Protein AF-A0A7X4FT74-F1 (afdb_monomer_lite)

Secondary structure (DSSP, 8-state):
-----PPPPPPP---SS-HHHHHHHHHHHHTT--S-TTSHHHHHHHHHHHHHHHHHHH-EEESHHHHHHS-HHHHHHHHHHHHHSTTEEEEEEEE-TTT--EEEEEPSEEEEE-SSSSGGG-EEEEEEEETTTEEEEEEEEGGGEEEEESSEETTEEEEE--HHHHTHHHHHHHHHHHHHHHHHHTSPPEEEEEE---TTTTS--S---HHHHHHHHHHHTSSS--EEEE-----S-S-TT-S-TTTT--EEES----HHHHHHHHHHHHHHHHHTT--GGGT-TT--HHHHHHHHHHHIIIIIHHHHHHHHHHHHHHHTS--EEE-GGGGGGGHHHHHHHHHHHHSTTT---HHHHHHHHT-

Sequence (363 aa):
MIELGLRPDPPAEHRTQGYTDAIIAGLVAVAGGDVPANDDLLAVVEGCRNRWRRALAACTVEPARARQVFTPAVRMQIVEGLLSRDGASVHKLDVDPLTGRLALLAASSWEVWGSGAHPATWRYDLSEPAPTDGTRQVWAGREQVLHVQWTSHPRYPWRSVGPWAASASTSRLAARIEQTLAREHNSPVGNVVPTPENDQATKTDDDGDPVAGGLLDALMQLRGGLAMVPTFNAGLGLGQHAAPQRDWRTTRIGPAPSKETIDLRQQVVEDLSEAAGVPAVLTRPESDGTAKREAYRVFVASSLRPLLDQIEVLASELLEVEVRISAERLAGADVASRARAYRALAGKDGNLPVDAAREIVGL

Radius of gyration: 33.7 Å; chains: 1; bounding box: 97×49×116 Å

pLDDT: mean 75.93, std 20.63, range [31.77, 97.69]

Foldseek 3Di:
DDDDDDDDDDPDDDDPDDPVVVVVVVVVVVVVDDDQLPCPLVVLLVLLLVVQLVLQLLWDKDDPLLCQAPHSVNSSQQSVCCAPPQRKWKWFWDQDPVPRHIYTFTFPDKDWDADDPDLQRIKIFTFGADDPDGTDTDIDGLLGMQMAGRAADPVRRSGHHHLCNVVVVLVVVLSVLSVVLSVQQVPFKEWEFADEPPPCPVDDPDDPPVCVVVVVVVRVPDPTDYDYDYDPPPPPDPDPDDPPPVNRDTDIDGRDDDPVSVVSNLVSSQSSCVSSLQHVLCVDPPHDLVSNLVSLVSSCPVPVVVSQVSSQVSSCSNVVHRMHIGSVSSCPSVVVVLVVQLCCCVPPNNPDPSVVSCVVSVD

Structure (mmCIF, N/CA/C/O backbone):
data_AF-A0A7X4FT74-F1
#
_entry.id   AF-A0A7X4FT74-F1
#
loop_
_atom_site.group_PDB
_atom_site.id
_atom_site.type_symbol
_atom_site.label_atom_id
_atom_site.label_alt_id
_atom_site.label_comp_id
_atom_site.label_asym_id
_atom_site.label_entity_id
_atom_site.label_seq_id
_atom_site.pdbx_PDB_ins_code
_atom_site.Cartn_x
_atom_site.Cartn_y
_atom_site.Cartn_z
_atom_site.occupancy
_atom_site.B_iso_or_equiv
_atom_site.auth_seq_id
_atom_site.auth_comp_id
_atom_site.auth_asym_id
_atom_site.auth_atom_id
_atom_site.pdbx_PDB_model_num
ATOM 1 N N . MET A 1 1 ? 34.714 27.422 -88.126 1.00 42.97 1 MET A N 1
ATOM 2 C CA . MET A 1 1 ? 33.472 26.948 -87.487 1.00 42.97 1 MET A CA 1
ATOM 3 C C . MET A 1 1 ? 33.815 25.628 -86.812 1.00 42.97 1 MET A C 1
ATOM 5 O O . MET A 1 1 ? 33.953 24.632 -87.502 1.00 42.97 1 MET A O 1
ATOM 9 N N . ILE A 1 2 ? 34.135 25.670 -85.517 1.00 41.12 2 ILE A N 1
ATOM 10 C CA . ILE A 1 2 ? 34.424 24.499 -84.675 1.00 41.12 2 ILE A CA 1
ATOM 11 C C . ILE A 1 2 ? 33.714 24.787 -83.352 1.00 41.12 2 ILE A C 1
ATOM 13 O O . ILE A 1 2 ? 34.076 25.737 -82.660 1.00 41.12 2 ILE A O 1
ATOM 17 N N . GLU A 1 3 ? 32.650 24.038 -83.074 1.00 35.53 3 GLU A N 1
ATOM 18 C CA . GLU A 1 3 ? 31.891 24.112 -81.827 1.00 35.53 3 GLU A CA 1
ATOM 19 C C . GLU A 1 3 ? 32.686 23.437 -80.702 1.00 35.53 3 GLU A C 1
ATOM 21 O O . GLU A 1 3 ? 33.029 22.257 -80.775 1.00 35.53 3 GLU A O 1
ATOM 26 N N . LEU A 1 4 ? 32.993 24.206 -79.657 1.00 39.81 4 LEU A N 1
ATOM 27 C CA . LEU A 1 4 ? 33.521 23.708 -78.390 1.00 39.81 4 LEU A CA 1
ATOM 28 C C . LEU A 1 4 ? 32.355 23.133 -77.578 1.00 39.81 4 LEU A C 1
ATOM 30 O O . LEU A 1 4 ? 31.570 23.875 -76.990 1.00 39.81 4 LEU A O 1
ATOM 34 N N . GLY A 1 5 ? 32.239 21.805 -77.567 1.00 36.28 5 GLY A N 1
ATOM 35 C CA . GLY A 1 5 ? 31.291 21.076 -76.729 1.00 36.28 5 GLY A CA 1
ATOM 36 C C . GLY A 1 5 ? 31.642 21.211 -75.246 1.00 36.28 5 GLY A C 1
ATOM 37 O O . GLY A 1 5 ? 32.619 20.630 -74.775 1.00 36.28 5 GLY A O 1
ATOM 38 N N . LEU A 1 6 ? 30.830 21.977 -74.518 1.00 42.28 6 LEU A N 1
ATOM 39 C CA . LEU A 1 6 ? 30.815 22.027 -73.057 1.00 42.28 6 LEU A CA 1
ATOM 40 C C . LEU A 1 6 ? 30.455 20.638 -72.507 1.00 42.28 6 LEU A C 1
ATOM 42 O O . LEU A 1 6 ? 29.396 20.091 -72.818 1.00 42.28 6 LEU A O 1
ATOM 46 N N . ARG A 1 7 ? 31.348 20.060 -71.694 1.00 41.97 7 ARG A N 1
ATOM 47 C CA . ARG A 1 7 ? 31.041 18.873 -70.884 1.00 41.97 7 ARG A CA 1
ATOM 48 C C . ARG A 1 7 ? 29.933 19.232 -69.880 1.00 41.97 7 ARG A C 1
ATOM 50 O O . ARG A 1 7 ? 30.036 20.291 -69.268 1.00 41.97 7 ARG A O 1
ATOM 57 N N . PRO A 1 8 ? 28.914 18.380 -69.680 1.00 45.22 8 PRO A N 1
ATOM 58 C CA . PRO A 1 8 ? 27.964 18.573 -68.594 1.00 45.22 8 PRO A CA 1
ATOM 59 C C . PRO A 1 8 ? 28.676 18.382 -67.249 1.00 45.22 8 PRO A C 1
ATOM 61 O O . PRO A 1 8 ? 29.423 17.414 -67.077 1.00 45.22 8 PRO A O 1
ATOM 64 N N . ASP A 1 9 ? 28.447 19.306 -66.316 1.00 42.25 9 ASP A N 1
ATOM 65 C CA . ASP A 1 9 ? 28.878 19.156 -64.926 1.00 42.25 9 ASP A CA 1
ATOM 66 C C . ASP A 1 9 ? 28.303 17.854 -64.336 1.00 42.25 9 ASP A C 1
ATOM 68 O O . ASP A 1 9 ? 27.162 17.485 -64.647 1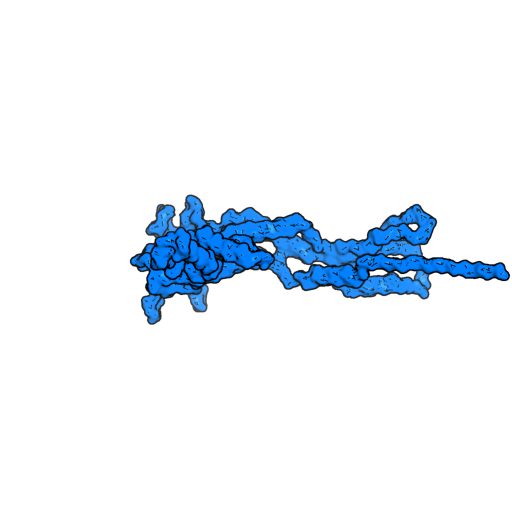.00 42.25 9 ASP A O 1
ATOM 72 N N . PRO A 1 10 ? 29.068 17.124 -63.503 1.00 39.22 10 PRO A N 1
ATOM 73 C CA . PRO A 1 10 ? 28.550 15.941 -62.833 1.00 39.22 10 PRO A CA 1
ATOM 74 C C . PRO A 1 10 ? 27.350 16.322 -61.948 1.00 39.22 10 PRO A C 1
ATOM 76 O O . PRO A 1 10 ? 27.338 17.408 -61.362 1.00 39.22 10 PRO A O 1
ATOM 79 N N . PRO A 1 11 ? 26.333 15.449 -61.830 1.00 40.16 11 PRO A N 1
ATOM 80 C CA . PRO A 1 11 ? 25.161 15.732 -61.014 1.00 40.16 11 PRO A CA 1
ATOM 81 C C . PRO A 1 11 ? 25.586 15.995 -59.567 1.00 40.16 11 PRO A C 1
ATOM 83 O O . PRO A 1 11 ? 26.332 15.210 -58.979 1.00 40.16 11 PRO A O 1
ATOM 86 N N . ALA A 1 12 ? 25.104 17.102 -59.000 1.00 43.06 12 ALA A N 1
ATOM 87 C CA . ALA A 1 12 ? 25.325 17.434 -57.601 1.00 43.06 12 ALA A CA 1
ATOM 88 C C . ALA A 1 12 ? 24.840 16.276 -56.711 1.00 43.06 12 ALA A C 1
ATOM 90 O O . ALA A 1 12 ? 23.681 15.861 -56.775 1.00 43.06 12 ALA A O 1
ATOM 91 N N . GLU A 1 13 ? 25.749 15.740 -55.899 1.00 35.59 13 GLU A N 1
ATOM 92 C CA . GLU A 1 13 ? 25.486 14.655 -54.959 1.00 35.59 13 GLU A CA 1
ATOM 93 C C . GLU A 1 13 ? 24.469 15.127 -53.901 1.00 35.59 13 GLU A C 1
ATOM 95 O O . GLU A 1 13 ? 24.795 15.879 -52.982 1.00 35.59 13 GLU A O 1
ATOM 100 N N . HIS A 1 14 ? 23.209 14.703 -54.026 1.00 36.31 14 HIS A N 1
ATOM 101 C CA . HIS A 1 14 ? 22.191 14.947 -53.006 1.00 36.31 14 HIS A CA 1
ATOM 102 C C . HIS A 1 14 ? 22.330 13.933 -51.867 1.00 36.31 14 HIS A C 1
ATOM 104 O O . HIS A 1 14 ? 21.876 12.793 -51.950 1.00 36.31 14 HIS A O 1
ATOM 110 N N . ARG A 1 15 ? 22.963 14.377 -50.779 1.00 37.38 15 ARG A N 1
ATOM 111 C CA . ARG A 1 15 ? 23.056 13.651 -49.507 1.00 37.38 15 ARG A CA 1
ATOM 112 C C . ARG A 1 15 ? 21.701 13.708 -48.802 1.00 37.38 15 ARG A C 1
ATOM 114 O O . ARG A 1 15 ? 21.221 14.788 -48.477 1.00 37.38 15 ARG A O 1
ATOM 121 N N . THR A 1 16 ? 21.080 12.557 -48.565 1.00 46.97 16 THR A N 1
ATOM 122 C CA . THR A 1 16 ? 19.730 12.454 -47.981 1.00 46.97 16 THR A CA 1
ATOM 123 C C . THR A 1 16 ? 19.664 12.792 -46.489 1.00 46.97 16 THR A C 1
ATOM 125 O O . THR A 1 16 ? 18.572 13.012 -45.980 1.00 46.97 16 THR A O 1
ATOM 128 N N . GLN A 1 17 ? 20.804 12.886 -45.800 1.00 42.84 17 GLN A N 1
ATOM 129 C CA . GLN A 1 17 ? 20.946 13.441 -44.451 1.00 42.84 17 GLN A CA 1
ATOM 130 C C . GLN A 1 17 ? 22.333 14.081 -44.327 1.00 42.84 17 GLN A C 1
ATOM 132 O O . GLN A 1 17 ? 23.326 13.510 -44.789 1.00 42.84 17 GLN A O 1
ATOM 137 N N . GLY A 1 18 ? 22.411 15.272 -43.730 1.00 44.72 18 GLY A N 1
ATOM 138 C CA . GLY A 1 18 ? 23.689 15.909 -43.441 1.00 44.72 18 GLY A CA 1
ATOM 139 C C . GLY A 1 18 ? 24.469 15.079 -42.423 1.00 44.72 18 GLY A C 1
ATOM 140 O O . GLY A 1 18 ? 23.903 14.596 -41.447 1.00 44.72 18 GLY A O 1
ATOM 141 N N . TYR A 1 19 ? 25.778 14.930 -42.623 1.00 43.03 19 TYR A N 1
ATOM 142 C CA . TYR A 1 19 ? 26.687 14.270 -41.673 1.00 43.03 19 TYR A CA 1
ATOM 143 C C . TYR A 1 19 ? 26.523 14.825 -40.242 1.00 43.03 19 TYR A C 1
ATOM 145 O O . TYR A 1 19 ? 26.538 14.086 -39.261 1.00 43.03 19 TYR A O 1
ATOM 153 N N . THR A 1 20 ? 26.248 16.127 -40.144 1.00 43.53 20 THR A N 1
ATOM 154 C CA . THR A 1 20 ? 25.934 16.847 -38.909 1.00 43.53 20 THR A CA 1
ATOM 155 C C . THR A 1 20 ? 24.647 16.362 -38.233 1.00 43.53 20 THR A C 1
ATOM 157 O O . THR A 1 20 ? 24.632 16.230 -37.015 1.00 43.53 20 THR A O 1
ATOM 160 N N . ASP A 1 21 ? 23.594 16.023 -38.982 1.00 44.25 21 ASP A N 1
ATOM 161 C CA . ASP A 1 21 ? 22.310 15.569 -38.421 1.00 44.25 21 ASP A CA 1
ATOM 162 C C . ASP A 1 21 ? 22.416 14.159 -37.827 1.00 44.25 21 ASP A C 1
ATOM 164 O O . ASP A 1 21 ? 21.847 13.879 -36.772 1.00 44.25 21 ASP A O 1
ATOM 168 N N . ALA A 1 22 ? 23.203 13.282 -38.458 1.00 45.41 22 ALA A N 1
ATOM 169 C CA . ALA A 1 22 ? 23.497 11.949 -37.933 1.00 45.41 22 ALA A CA 1
ATOM 170 C C . ALA A 1 22 ? 24.334 12.014 -36.640 1.00 45.41 22 ALA A C 1
ATOM 172 O O . ALA A 1 22 ? 24.107 11.243 -35.706 1.00 45.41 22 ALA A O 1
ATOM 173 N N . ILE A 1 23 ? 25.263 12.973 -36.558 1.00 44.50 23 ILE A N 1
ATOM 174 C CA . ILE A 1 23 ? 26.069 13.230 -35.358 1.00 44.50 23 ILE A CA 1
ATOM 175 C C . ILE A 1 23 ? 25.222 13.851 -34.243 1.00 44.50 23 ILE A C 1
ATOM 177 O O . ILE A 1 23 ? 25.337 13.429 -33.094 1.00 44.50 23 ILE A O 1
ATOM 181 N N . ILE A 1 24 ? 24.334 14.799 -34.561 1.00 48.94 24 ILE A N 1
ATOM 182 C CA . ILE A 1 24 ? 23.409 15.403 -33.590 1.00 48.94 24 ILE A CA 1
ATOM 183 C C . ILE A 1 24 ? 22.444 14.346 -33.040 1.00 48.94 24 ILE A C 1
ATOM 185 O O . ILE A 1 24 ? 22.258 14.276 -31.828 1.00 48.94 24 ILE A O 1
ATOM 189 N N . ALA A 1 25 ? 21.893 13.469 -33.885 1.00 46.09 25 ALA A N 1
ATOM 190 C CA . ALA A 1 25 ? 21.056 12.356 -33.432 1.00 46.09 25 ALA A CA 1
ATOM 191 C C . ALA A 1 25 ? 21.823 11.393 -32.502 1.00 46.09 25 ALA A C 1
ATOM 193 O O . ALA A 1 25 ? 21.284 10.955 -31.484 1.00 46.09 25 ALA A O 1
ATOM 194 N N . GLY A 1 26 ? 23.099 11.119 -32.802 1.00 39.59 26 GLY A N 1
ATOM 195 C CA . GLY A 1 26 ? 23.987 10.338 -31.936 1.00 39.59 26 GLY A CA 1
ATOM 196 C C . GLY A 1 26 ? 24.296 11.025 -30.599 1.00 39.59 26 GLY A C 1
ATOM 197 O O . GLY A 1 26 ? 24.275 10.372 -29.559 1.00 39.59 26 GLY A O 1
ATOM 198 N N . LEU A 1 27 ? 24.517 12.342 -30.600 1.00 42.19 27 LEU A N 1
ATOM 199 C CA . LEU A 1 27 ? 24.757 13.142 -29.393 1.00 42.19 27 LEU A CA 1
ATOM 200 C C . LEU A 1 27 ? 23.512 13.241 -28.501 1.00 42.19 27 LEU A C 1
ATOM 202 O O . LEU A 1 27 ? 23.634 13.128 -27.285 1.00 42.19 27 LEU A O 1
ATOM 206 N N . VAL A 1 28 ? 22.316 13.388 -29.081 1.00 48.12 28 VAL A N 1
ATOM 207 C CA . VAL A 1 28 ? 21.040 13.396 -28.340 1.00 48.12 28 VAL A CA 1
ATOM 208 C C . VAL A 1 28 ? 20.763 12.032 -27.696 1.00 48.12 28 VAL A C 1
ATOM 210 O O . VAL A 1 28 ? 20.284 11.982 -26.566 1.00 48.12 28 VAL A O 1
ATOM 213 N N . ALA A 1 29 ? 21.129 10.930 -28.359 1.00 44.72 29 ALA A N 1
ATOM 214 C CA . ALA A 1 29 ? 21.028 9.585 -27.790 1.00 44.72 29 ALA A CA 1
ATOM 215 C C . ALA A 1 29 ? 22.010 9.341 -26.624 1.00 44.72 29 ALA A C 1
ATOM 217 O O . ALA A 1 29 ? 21.723 8.536 -25.742 1.00 44.72 29 ALA A O 1
ATOM 218 N N . VAL A 1 30 ? 23.152 10.039 -26.603 1.00 44.16 30 VAL A N 1
ATOM 219 C CA . VAL A 1 30 ? 24.171 9.949 -25.539 1.00 44.16 30 VAL A CA 1
ATOM 220 C C . VAL A 1 30 ? 23.861 10.888 -24.365 1.00 44.16 30 VAL A C 1
ATOM 222 O O . VAL A 1 30 ? 24.095 10.526 -23.217 1.00 44.16 30 VAL A O 1
ATOM 225 N N . ALA A 1 31 ? 23.287 12.066 -24.619 1.00 43.66 31 ALA A N 1
ATOM 226 C CA . ALA A 1 31 ? 22.999 13.076 -23.595 1.00 43.66 31 ALA A CA 1
ATOM 227 C C . ALA A 1 31 ? 21.827 12.724 -22.650 1.00 43.66 31 ALA A C 1
ATOM 229 O O . ALA A 1 31 ? 21.602 13.432 -21.672 1.00 43.66 31 ALA A O 1
ATOM 230 N N . GLY A 1 32 ? 21.079 11.650 -22.924 1.00 40.53 32 GLY A N 1
ATOM 231 C CA . GLY A 1 32 ? 19.963 11.186 -22.088 1.00 40.53 32 GLY A CA 1
ATOM 232 C C . GLY A 1 32 ? 20.347 10.260 -20.927 1.00 40.53 32 GLY A C 1
ATOM 233 O O . GLY A 1 32 ? 19.460 9.829 -20.195 1.00 40.53 32 GLY A O 1
ATOM 234 N N . GLY A 1 33 ? 21.627 9.913 -20.769 1.00 39.31 33 GLY A N 1
ATOM 235 C CA . GLY A 1 33 ? 22.076 8.890 -19.824 1.00 39.31 33 GLY A CA 1
ATOM 236 C C . GLY A 1 33 ? 22.980 9.443 -18.733 1.00 39.31 33 GLY A C 1
ATOM 237 O O . GLY A 1 33 ? 24.193 9.399 -18.882 1.00 39.31 33 GLY A O 1
ATOM 238 N N . ASP A 1 34 ? 22.387 9.932 -17.646 1.00 34.25 34 ASP A N 1
ATOM 239 C CA . ASP A 1 34 ? 23.082 10.070 -16.362 1.00 34.25 34 ASP A CA 1
ATOM 240 C C . ASP A 1 34 ? 22.063 9.914 -15.221 1.00 34.25 34 ASP A C 1
ATOM 242 O O . ASP A 1 34 ? 21.654 10.859 -14.547 1.00 34.25 34 ASP A O 1
ATOM 246 N N . VAL A 1 35 ? 21.574 8.683 -15.056 1.00 34.56 35 VAL A N 1
ATOM 247 C CA . VAL A 1 35 ? 20.912 8.235 -13.827 1.00 34.56 35 VAL A CA 1
ATOM 248 C C . VAL A 1 35 ? 21.513 6.869 -13.489 1.00 34.56 35 VAL A C 1
ATOM 250 O O . VAL A 1 35 ? 21.451 5.965 -14.324 1.00 34.56 35 VAL A O 1
ATOM 253 N N . PRO A 1 36 ? 22.148 6.692 -12.319 1.00 32.12 36 PRO A N 1
ATOM 254 C CA . PRO A 1 36 ? 22.764 5.423 -11.954 1.00 32.12 36 PRO A CA 1
ATOM 255 C C . PRO A 1 36 ? 21.720 4.294 -11.929 1.00 32.12 36 PRO A C 1
ATOM 257 O O . PRO A 1 36 ? 20.766 4.308 -11.156 1.00 32.12 36 PRO A O 1
ATOM 260 N N . ALA A 1 37 ? 21.940 3.287 -12.776 1.00 35.38 37 ALA A N 1
ATOM 261 C CA . ALA A 1 37 ? 21.042 2.166 -13.064 1.00 35.38 37 ALA A CA 1
ATOM 262 C C . ALA A 1 37 ? 20.963 1.090 -11.953 1.00 35.38 37 ALA A C 1
ATOM 264 O O . ALA A 1 37 ? 20.934 -0.108 -12.224 1.00 35.38 37 ALA A O 1
ATOM 265 N N . ASN A 1 38 ? 20.929 1.508 -10.685 1.00 36.16 38 ASN A N 1
ATOM 266 C CA . ASN A 1 38 ? 20.521 0.652 -9.562 1.00 36.16 38 ASN A CA 1
ATOM 267 C C . ASN A 1 38 ? 19.120 1.017 -9.027 1.00 36.16 38 ASN A C 1
ATOM 269 O O . ASN A 1 38 ? 18.574 0.274 -8.212 1.00 36.16 38 ASN A O 1
ATOM 273 N N . ASP A 1 39 ? 18.523 2.111 -9.522 1.00 42.88 39 ASP A N 1
ATOM 274 C CA . ASP A 1 39 ? 17.293 2.707 -8.983 1.00 42.88 39 ASP A CA 1
ATOM 275 C C . ASP A 1 39 ? 16.026 2.447 -9.821 1.00 42.88 39 ASP A C 1
ATOM 277 O O . ASP A 1 39 ? 14.935 2.854 -9.431 1.00 42.88 39 ASP A O 1
ATOM 281 N N . ASP A 1 40 ? 16.092 1.731 -10.942 1.00 43.69 40 ASP A N 1
ATOM 282 C CA . ASP A 1 40 ? 14.917 1.589 -11.823 1.00 43.69 40 ASP A CA 1
ATOM 283 C C . ASP A 1 40 ? 13.865 0.600 -11.290 1.00 43.69 40 ASP A C 1
ATOM 285 O O . ASP A 1 40 ? 12.659 0.789 -11.481 1.00 43.69 40 ASP A O 1
ATOM 289 N N . LEU A 1 41 ? 14.289 -0.371 -10.475 1.00 53.50 41 LEU A N 1
ATOM 290 C CA . LEU A 1 41 ? 13.379 -1.118 -9.604 1.00 53.50 41 LEU A CA 1
ATOM 291 C C . LEU A 1 41 ? 12.823 -0.241 -8.471 1.00 53.50 41 LEU A C 1
ATOM 293 O O . LEU A 1 41 ? 11.677 -0.433 -8.074 1.00 53.50 41 LEU A O 1
ATOM 297 N N . LEU A 1 42 ? 13.590 0.742 -7.981 1.00 63.22 42 LEU A N 1
ATOM 298 C CA . LEU A 1 42 ? 13.139 1.699 -6.967 1.00 63.22 42 LEU A CA 1
ATOM 299 C C . LEU A 1 42 ? 12.117 2.682 -7.537 1.00 63.22 42 LEU A C 1
ATOM 301 O O . LEU A 1 42 ? 11.149 2.960 -6.850 1.00 63.22 42 LEU A O 1
ATOM 305 N N . ALA A 1 43 ? 12.241 3.171 -8.770 1.00 76.56 43 ALA A N 1
ATOM 306 C CA . ALA A 1 43 ? 11.328 4.189 -9.295 1.00 76.56 43 ALA A CA 1
ATOM 307 C C . ALA A 1 43 ? 9.887 3.671 -9.433 1.00 76.56 43 ALA A C 1
ATOM 309 O O . ALA A 1 43 ? 8.939 4.341 -9.015 1.00 76.56 43 ALA A O 1
ATOM 310 N N . VAL A 1 44 ? 9.709 2.457 -9.966 1.00 83.50 44 VAL A N 1
ATOM 311 C CA . VAL A 1 44 ? 8.385 1.822 -10.098 1.00 83.50 44 VAL A CA 1
ATOM 312 C C . VAL A 1 44 ? 7.836 1.431 -8.730 1.00 83.50 44 VAL A C 1
ATOM 314 O O . VAL A 1 44 ? 6.673 1.712 -8.429 1.00 83.50 44 VAL A O 1
ATOM 317 N N . VAL A 1 45 ? 8.676 0.840 -7.875 1.00 84.31 45 VAL A N 1
ATOM 318 C CA . VAL A 1 45 ? 8.311 0.467 -6.502 1.00 84.31 45 VAL A CA 1
ATOM 319 C C . VAL A 1 45 ? 7.913 1.695 -5.681 1.00 84.31 45 VAL A C 1
ATOM 321 O O . VAL A 1 45 ? 6.845 1.702 -5.073 1.00 84.31 45 VAL A O 1
ATOM 324 N N . GLU A 1 46 ? 8.708 2.762 -5.705 1.00 86.38 46 GLU A N 1
ATOM 325 C CA . GLU A 1 46 ? 8.416 4.040 -5.054 1.00 86.38 46 GLU A CA 1
ATOM 326 C C . GLU A 1 46 ? 7.200 4.720 -5.675 1.00 86.38 46 GLU A C 1
ATOM 328 O O . GLU A 1 46 ? 6.383 5.293 -4.957 1.00 86.38 46 GLU A O 1
ATOM 333 N N . GLY A 1 47 ? 7.015 4.629 -6.993 1.00 89.31 47 GLY A N 1
ATOM 334 C CA . GLY A 1 47 ? 5.808 5.092 -7.674 1.00 89.31 47 GLY A CA 1
ATOM 335 C C . GLY A 1 47 ? 4.553 4.405 -7.131 1.00 89.31 47 GLY A C 1
ATOM 336 O O . GLY A 1 47 ? 3.578 5.078 -6.778 1.00 89.31 47 GLY A O 1
ATOM 337 N N . CYS A 1 48 ? 4.603 3.080 -6.974 1.00 91.75 48 CYS A N 1
ATOM 338 C CA . CYS A 1 48 ? 3.531 2.286 -6.380 1.00 91.75 48 CYS A CA 1
ATOM 339 C C . CYS A 1 48 ? 3.320 2.637 -4.900 1.00 91.75 48 CYS A C 1
ATOM 341 O O . CYS A 1 48 ? 2.191 2.933 -4.501 1.00 91.75 48 CYS A O 1
ATOM 343 N N . ARG A 1 49 ? 4.394 2.700 -4.098 1.00 91.44 49 ARG A N 1
ATOM 344 C CA . ARG A 1 49 ? 4.348 3.120 -2.685 1.00 91.44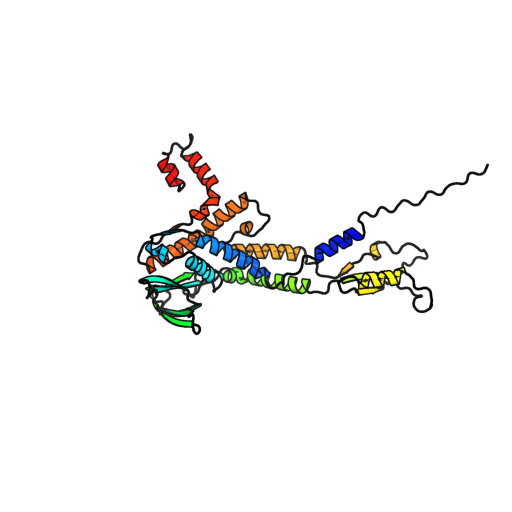 49 ARG A CA 1
ATOM 345 C C . ARG A 1 49 ? 3.704 4.488 -2.539 1.00 91.44 49 ARG A C 1
ATOM 347 O O . ARG A 1 49 ? 2.781 4.660 -1.750 1.00 91.44 49 ARG A O 1
ATOM 354 N N . ASN A 1 50 ? 4.126 5.460 -3.338 1.00 91.81 50 ASN A N 1
ATOM 355 C CA . ASN A 1 50 ? 3.593 6.815 -3.301 1.00 91.81 50 ASN A CA 1
ATOM 356 C C . ASN A 1 50 ? 2.123 6.874 -3.724 1.00 91.81 50 ASN A C 1
ATOM 358 O O . ASN A 1 50 ? 1.354 7.627 -3.120 1.00 91.81 50 ASN A O 1
ATOM 362 N N . ARG A 1 51 ? 1.701 6.075 -4.713 1.00 93.69 51 ARG A N 1
ATOM 363 C CA . ARG A 1 51 ? 0.286 5.963 -5.099 1.00 93.69 51 ARG A CA 1
ATOM 364 C C . ARG A 1 51 ? -0.554 5.450 -3.927 1.00 93.69 51 ARG A C 1
ATOM 366 O O . ARG A 1 51 ? -1.556 6.083 -3.594 1.00 93.69 51 ARG A O 1
ATOM 373 N N . TRP A 1 52 ? -0.115 4.378 -3.272 1.00 95.75 52 TRP A N 1
ATOM 374 C CA . TRP A 1 52 ? -0.785 3.816 -2.101 1.00 95.75 52 TRP A CA 1
ATOM 375 C C . TRP A 1 52 ? -0.794 4.767 -0.899 1.00 95.75 52 TRP A C 1
ATOM 377 O O . TRP A 1 52 ? -1.857 5.018 -0.332 1.00 95.75 52 TRP A O 1
ATOM 387 N N . ARG A 1 53 ? 0.355 5.361 -0.543 1.00 94.88 53 ARG A N 1
ATOM 388 C CA . ARG A 1 53 ? 0.479 6.330 0.562 1.00 94.88 53 ARG A CA 1
ATOM 389 C C . ARG A 1 53 ? -0.496 7.493 0.369 1.00 94.88 53 ARG A C 1
ATOM 391 O O . ARG A 1 53 ? -1.240 7.828 1.286 1.00 94.88 53 ARG A O 1
ATOM 398 N N . ARG A 1 54 ? -0.552 8.075 -0.836 1.00 93.12 54 ARG A N 1
ATOM 399 C CA . ARG A 1 54 ? -1.480 9.176 -1.155 1.00 93.12 54 ARG A CA 1
ATOM 400 C C . ARG A 1 54 ? -2.941 8.737 -1.098 1.00 93.12 54 ARG A C 1
ATOM 402 O O . ARG A 1 54 ? -3.762 9.481 -0.567 1.00 93.12 54 ARG A O 1
ATOM 409 N N . ALA A 1 55 ? -3.261 7.549 -1.612 1.00 94.75 55 ALA A N 1
ATOM 410 C CA . ALA A 1 55 ? -4.617 7.013 -1.565 1.00 94.75 55 ALA A CA 1
ATOM 411 C C . ALA A 1 55 ? -5.094 6.838 -0.114 1.00 94.75 55 ALA A C 1
ATOM 413 O O . ALA A 1 55 ? -6.109 7.412 0.280 1.00 94.75 55 ALA A O 1
ATOM 414 N N . LEU A 1 56 ? -4.320 6.146 0.724 1.00 94.94 56 LEU A N 1
ATOM 415 C CA . LEU A 1 56 ? -4.687 5.947 2.125 1.00 94.94 56 LEU A CA 1
ATOM 416 C C . LEU A 1 56 ? -4.685 7.250 2.927 1.00 94.94 56 LEU A C 1
ATOM 418 O O . LEU A 1 56 ? -5.569 7.453 3.759 1.00 94.94 56 LEU A O 1
ATOM 422 N N . ALA A 1 57 ? -3.749 8.167 2.676 1.00 94.88 57 ALA A N 1
ATOM 423 C CA . ALA A 1 57 ? -3.737 9.468 3.343 1.00 94.88 57 ALA A CA 1
ATOM 424 C C . ALA A 1 57 ? -5.034 10.256 3.100 1.00 94.88 57 ALA A C 1
ATOM 426 O O . ALA A 1 57 ? -5.538 10.897 4.024 1.00 94.88 57 ALA A O 1
ATOM 427 N N . ALA A 1 58 ? -5.601 10.166 1.895 1.00 94.00 58 ALA A N 1
ATOM 428 C CA . ALA A 1 58 ? -6.816 10.875 1.508 1.00 94.00 58 ALA A CA 1
ATOM 429 C C . ALA A 1 58 ? -8.122 10.228 2.009 1.00 94.00 58 ALA A C 1
ATOM 431 O O . ALA A 1 58 ? -9.162 10.892 1.996 1.00 94.00 58 ALA A O 1
ATOM 432 N N . CYS A 1 59 ? -8.080 8.975 2.471 1.00 95.00 59 CYS A N 1
ATOM 433 C CA . CYS A 1 59 ? -9.242 8.305 3.051 1.00 95.00 59 CYS A CA 1
ATOM 434 C C . CYS A 1 59 ? -9.706 9.003 4.340 1.00 95.00 59 CYS A C 1
ATOM 436 O O . CYS A 1 59 ? -8.902 9.527 5.122 1.00 95.00 59 CYS A O 1
ATOM 438 N N . THR A 1 60 ? -11.013 8.997 4.579 1.00 95.31 60 THR A N 1
ATOM 439 C CA . THR A 1 60 ? -11.630 9.520 5.803 1.00 95.31 60 THR A CA 1
ATOM 440 C C . THR A 1 60 ? -11.912 8.395 6.777 1.00 95.31 60 THR A C 1
ATOM 442 O O . THR A 1 60 ? -12.331 7.322 6.368 1.00 95.31 60 THR A O 1
ATOM 445 N N . VAL A 1 61 ? -11.700 8.653 8.067 1.00 97.00 61 VAL A N 1
ATOM 446 C CA . VAL A 1 61 ? -11.907 7.666 9.134 1.00 97.00 61 VAL A CA 1
ATOM 447 C C . VAL A 1 61 ? -13.003 8.148 10.073 1.00 97.00 61 VAL A C 1
ATOM 449 O O . VAL A 1 61 ? -13.031 9.327 10.460 1.00 97.00 61 VAL A O 1
ATOM 452 N N . GLU A 1 62 ? -13.874 7.224 10.449 1.00 96.19 62 GLU A N 1
ATOM 453 C CA . GLU A 1 62 ? -14.945 7.393 11.421 1.00 96.19 62 GLU A CA 1
ATOM 454 C C . GLU A 1 62 ? -14.948 6.225 12.414 1.00 96.19 62 GLU A C 1
ATOM 456 O O . GLU A 1 62 ? -14.529 5.127 12.050 1.00 96.19 62 GLU A O 1
ATOM 461 N N . PRO A 1 63 ? -15.391 6.441 13.665 1.00 95.94 63 PRO A N 1
ATOM 462 C CA . PRO A 1 63 ? -15.803 7.711 14.273 1.00 95.94 63 PRO A CA 1
ATOM 463 C C . PRO A 1 63 ? -14.608 8.597 14.676 1.00 95.94 63 PRO A C 1
ATOM 465 O O . PRO A 1 63 ? -13.444 8.273 14.437 1.00 95.94 63 PRO A O 1
ATOM 468 N N . ALA A 1 64 ? -14.878 9.746 15.309 1.00 93.56 64 ALA A N 1
ATOM 469 C CA . ALA A 1 64 ? -13.853 10.724 15.695 1.00 93.56 64 ALA A CA 1
ATOM 470 C C . ALA A 1 64 ? -12.721 10.136 16.563 1.00 93.56 64 ALA A C 1
ATOM 472 O O . ALA A 1 64 ? -11.568 10.526 16.390 1.00 93.56 64 ALA A O 1
ATOM 473 N N . ARG A 1 65 ? -13.023 9.169 17.445 1.00 91.06 65 ARG A N 1
ATOM 474 C CA . ARG A 1 65 ? -12.015 8.455 18.250 1.00 91.06 65 ARG A CA 1
ATOM 475 C C . ARG A 1 65 ? -11.024 7.696 17.363 1.00 91.06 65 ARG A C 1
ATOM 477 O O . ARG A 1 65 ? -9.821 7.864 17.520 1.00 91.06 65 ARG A O 1
ATOM 484 N N . ALA A 1 66 ? -11.515 6.939 16.381 1.00 94.62 66 ALA A N 1
ATOM 485 C CA . ALA A 1 66 ? -10.669 6.233 15.420 1.00 94.62 66 ALA A CA 1
ATOM 486 C C . ALA A 1 66 ? -9.871 7.207 14.541 1.00 94.62 66 ALA A C 1
ATOM 488 O O . ALA A 1 66 ? -8.699 6.976 14.265 1.00 94.62 66 ALA A O 1
ATOM 489 N N . ARG A 1 67 ? -10.460 8.350 14.169 1.00 94.94 67 ARG A N 1
ATOM 490 C CA . ARG A 1 67 ? -9.779 9.403 13.397 1.00 94.94 67 ARG A CA 1
ATOM 491 C C . ARG A 1 67 ? -8.564 10.002 14.113 1.00 94.94 67 ARG A C 1
ATOM 493 O O . ARG A 1 67 ? -7.614 10.396 13.443 1.00 94.94 67 ARG A O 1
ATOM 500 N N . GLN A 1 68 ? -8.596 10.095 15.444 1.00 93.25 68 GLN A N 1
ATOM 501 C CA . GLN A 1 68 ? -7.453 10.571 16.235 1.00 93.25 68 GLN A CA 1
ATOM 502 C C . GLN A 1 68 ? -6.281 9.585 16.181 1.00 93.25 68 GLN A C 1
ATOM 504 O O . GLN A 1 68 ? -5.133 10.008 16.092 1.00 93.25 68 GLN A O 1
ATOM 509 N N . VAL A 1 69 ? -6.590 8.288 16.185 1.00 94.75 69 VAL A N 1
ATOM 510 C CA . VAL A 1 69 ? -5.614 7.193 16.183 1.00 94.75 69 VAL A CA 1
ATOM 511 C C . VAL A 1 69 ? -5.045 6.963 14.780 1.00 94.75 69 VAL A C 1
ATOM 513 O O . VAL A 1 69 ? -3.835 6.990 14.560 1.00 94.75 69 VAL A O 1
ATOM 516 N N . PHE A 1 70 ? -5.927 6.798 13.797 1.00 96.00 70 PHE A N 1
ATOM 517 C CA . PHE A 1 70 ? -5.580 6.625 12.393 1.00 96.00 70 PHE A CA 1
ATOM 518 C C . PHE A 1 70 ? -5.395 7.988 11.741 1.00 96.00 70 PHE A C 1
ATOM 520 O O . PHE A 1 70 ? -6.229 8.437 10.958 1.00 96.00 70 PHE A O 1
ATOM 527 N N . THR A 1 71 ? -4.295 8.665 12.051 1.00 96.06 71 THR A N 1
ATOM 528 C CA . THR A 1 71 ? -3.909 9.890 11.340 1.00 96.06 71 THR A CA 1
ATOM 529 C C . THR A 1 71 ? -3.488 9.571 9.894 1.00 96.06 71 THR A C 1
ATOM 531 O O . THR A 1 71 ? -3.149 8.423 9.587 1.00 96.06 71 THR A O 1
ATOM 534 N N . PRO A 1 72 ? -3.461 10.558 8.974 1.00 96.31 72 PRO A N 1
ATOM 535 C CA . PRO A 1 72 ? -2.922 10.340 7.629 1.00 96.31 72 PRO A CA 1
ATOM 536 C C . PRO A 1 72 ? -1.498 9.767 7.642 1.00 96.31 72 PRO A C 1
ATOM 538 O O . PRO A 1 7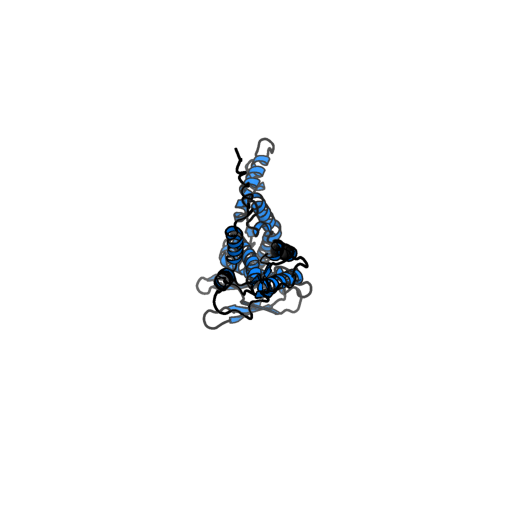2 ? -1.186 8.903 6.830 1.00 96.31 72 PRO A O 1
ATOM 541 N N . ALA A 1 73 ? -0.660 10.195 8.594 1.00 95.69 73 ALA A N 1
ATOM 542 C CA . ALA A 1 73 ? 0.701 9.689 8.760 1.00 95.69 73 ALA A CA 1
ATOM 543 C C . ALA A 1 73 ? 0.726 8.197 9.117 1.00 95.69 73 ALA A C 1
ATOM 545 O O . ALA A 1 73 ? 1.434 7.434 8.467 1.00 95.69 73 ALA A O 1
ATOM 546 N N . VAL A 1 74 ? -0.100 7.766 10.076 1.00 96.06 74 VAL A N 1
ATOM 547 C CA . VAL A 1 74 ? -0.216 6.347 10.453 1.00 96.06 74 VAL A CA 1
ATOM 548 C C . VAL A 1 74 ? -0.692 5.509 9.268 1.00 96.06 74 VAL A C 1
ATOM 550 O O . VAL A 1 74 ? -0.108 4.471 8.977 1.00 96.06 74 VAL A O 1
ATOM 553 N N . ARG A 1 75 ? -1.696 5.974 8.514 1.00 96.38 75 ARG A N 1
ATOM 554 C CA . ARG A 1 75 ? -2.174 5.247 7.325 1.00 96.38 75 ARG A CA 1
ATOM 555 C C . ARG A 1 75 ? -1.104 5.124 6.234 1.00 96.38 75 ARG A C 1
ATOM 557 O O . ARG A 1 75 ? -1.007 4.083 5.591 1.00 96.38 75 ARG A O 1
ATOM 564 N N . MET A 1 76 ? -0.272 6.151 6.045 1.00 95.69 76 MET A N 1
ATOM 565 C CA . MET A 1 76 ? 0.885 6.068 5.143 1.00 95.69 76 MET A CA 1
ATOM 566 C C . MET A 1 76 ? 1.944 5.084 5.650 1.00 95.69 76 MET A C 1
ATOM 568 O O . MET A 1 76 ? 2.519 4.356 4.846 1.00 95.69 76 MET A O 1
ATOM 572 N N . GLN A 1 77 ? 2.184 5.028 6.963 1.00 94.62 77 GLN A N 1
ATOM 573 C CA . GLN A 1 77 ? 3.103 4.058 7.563 1.00 94.62 77 GLN A CA 1
ATOM 574 C C . GLN A 1 77 ? 2.601 2.617 7.425 1.00 94.62 77 GLN A C 1
ATOM 576 O O . GLN A 1 77 ? 3.415 1.735 7.175 1.00 94.62 77 GLN A O 1
ATOM 581 N N . ILE A 1 78 ? 1.285 2.381 7.517 1.00 96.25 78 ILE A N 1
ATOM 582 C CA . ILE A 1 78 ? 0.694 1.056 7.271 1.00 96.25 78 ILE A CA 1
ATOM 583 C C . ILE A 1 78 ? 1.061 0.571 5.866 1.00 96.25 78 ILE A C 1
ATOM 585 O O . ILE A 1 78 ? 1.599 -0.521 5.717 1.00 96.25 78 ILE A O 1
ATOM 589 N N . VAL A 1 79 ? 0.835 1.398 4.839 1.00 94.44 79 VAL A N 1
ATOM 590 C CA . VAL A 1 79 ? 1.248 1.078 3.458 1.00 94.44 79 VAL A CA 1
ATOM 591 C C . VAL A 1 79 ? 2.735 0.795 3.381 1.00 94.44 79 VAL A C 1
ATOM 593 O O . VAL A 1 79 ? 3.149 -0.127 2.684 1.00 94.44 79 VAL A O 1
ATOM 596 N N . GLU A 1 80 ? 3.536 1.600 4.073 1.00 90.38 80 GLU A N 1
ATOM 597 C CA . GLU A 1 80 ? 4.977 1.443 4.039 1.00 90.38 80 GLU A CA 1
ATOM 598 C C . GLU A 1 80 ? 5.415 0.096 4.600 1.00 90.38 80 GLU A C 1
ATOM 600 O O . GLU A 1 80 ? 6.227 -0.581 3.978 1.00 90.38 80 GLU A O 1
ATOM 605 N N . GLY A 1 81 ? 4.837 -0.341 5.718 1.00 89.69 81 GLY A N 1
ATOM 606 C CA . GLY A 1 81 ? 5.069 -1.687 6.231 1.00 89.69 81 GLY A CA 1
ATOM 607 C C . GLY A 1 81 ? 4.622 -2.756 5.233 1.00 89.69 81 GLY A C 1
ATOM 608 O O . GLY A 1 81 ? 5.402 -3.634 4.874 1.00 89.69 81 GLY A O 1
ATOM 609 N N . LEU A 1 82 ? 3.402 -2.638 4.705 1.00 93.81 82 LEU A N 1
ATOM 610 C CA . LEU A 1 82 ? 2.835 -3.624 3.780 1.00 93.81 82 LEU A CA 1
ATOM 611 C C . LEU A 1 82 ? 3.647 -3.784 2.494 1.00 93.81 82 LEU A C 1
ATOM 613 O O . LEU A 1 82 ? 3.817 -4.896 2.009 1.00 93.81 82 LEU A O 1
ATOM 617 N N . LEU A 1 83 ? 4.153 -2.696 1.927 1.00 90.69 83 LEU A N 1
ATOM 618 C CA . LEU A 1 83 ? 4.930 -2.780 0.699 1.00 90.69 83 LEU A CA 1
ATOM 619 C C . LEU A 1 83 ? 6.397 -3.104 1.006 1.00 90.69 83 LEU A C 1
ATOM 621 O O . LEU A 1 83 ? 6.978 -3.926 0.315 1.00 90.69 83 LEU A O 1
ATOM 625 N N . SER A 1 84 ? 7.002 -2.544 2.055 1.00 83.31 84 SER A N 1
ATOM 626 C CA . SER A 1 84 ? 8.455 -2.631 2.279 1.00 83.31 84 SER A CA 1
ATOM 627 C C . SER A 1 84 ? 8.916 -3.745 3.225 1.00 83.31 84 SER A C 1
ATOM 629 O O . SER A 1 84 ? 10.085 -4.117 3.162 1.00 83.31 84 SER A O 1
ATOM 631 N N . ARG A 1 85 ? 8.056 -4.270 4.108 1.00 77.75 85 ARG A N 1
ATOM 632 C CA . ARG A 1 85 ? 8.435 -5.195 5.198 1.00 77.75 85 ARG A CA 1
ATOM 633 C C . ARG A 1 85 ? 7.706 -6.531 5.096 1.00 77.75 85 ARG A C 1
ATOM 635 O O . ARG A 1 85 ? 6.804 -6.825 5.877 1.00 77.75 85 ARG A O 1
ATOM 642 N N . ASP A 1 86 ? 8.077 -7.322 4.091 1.00 80.00 86 ASP A N 1
ATOM 643 C CA . ASP A 1 86 ? 7.541 -8.672 3.848 1.00 80.00 86 ASP A CA 1
ATOM 644 C C . ASP A 1 86 ? 6.008 -8.753 3.797 1.00 80.00 86 ASP A C 1
ATOM 646 O O . ASP A 1 86 ? 5.422 -9.805 4.040 1.00 80.00 86 ASP A O 1
ATOM 650 N N . GLY A 1 87 ? 5.325 -7.659 3.456 1.00 88.88 87 GLY A N 1
ATOM 651 C CA . GLY A 1 87 ? 3.871 -7.665 3.393 1.00 88.88 87 GLY A CA 1
ATOM 652 C C . GLY A 1 87 ? 3.164 -7.315 4.691 1.00 88.88 87 GLY A C 1
ATOM 653 O O . GLY A 1 87 ? 1.955 -7.505 4.731 1.00 88.88 87 GLY A O 1
ATOM 654 N N . ALA A 1 88 ? 3.825 -6.888 5.765 1.00 93.12 88 ALA A N 1
ATOM 655 C CA . ALA A 1 88 ? 3.152 -6.657 7.045 1.00 93.12 88 ALA A CA 1
ATOM 656 C C . ALA A 1 88 ? 3.481 -5.295 7.660 1.00 93.12 88 ALA A C 1
ATOM 658 O O . ALA A 1 88 ? 4.598 -4.792 7.574 1.00 93.12 88 ALA A O 1
ATOM 659 N N . SER A 1 89 ? 2.486 -4.713 8.325 1.00 95.88 89 SER A N 1
ATOM 660 C CA . SER A 1 89 ? 2.667 -3.543 9.175 1.00 95.88 89 SER A CA 1
ATOM 661 C C . SER A 1 89 ? 2.098 -3.809 10.553 1.00 95.88 89 SER A C 1
ATOM 663 O O . SER A 1 89 ? 0.935 -4.195 10.694 1.00 95.88 89 SER A O 1
ATOM 665 N N . VAL A 1 90 ? 2.922 -3.582 11.571 1.00 96.06 90 VAL A N 1
ATOM 666 C CA . VAL A 1 90 ? 2.565 -3.805 12.968 1.00 96.06 90 VAL A CA 1
ATOM 667 C C . VAL A 1 90 ? 2.647 -2.490 13.720 1.00 96.06 90 VAL A C 1
ATOM 669 O O . VAL A 1 90 ? 3.680 -1.817 13.727 1.00 96.06 90 VAL A O 1
ATOM 672 N N . HIS A 1 91 ? 1.535 -2.126 14.349 1.00 97.06 91 HIS A N 1
ATOM 673 C CA . HIS A 1 91 ? 1.420 -0.930 15.166 1.00 97.06 91 HIS A CA 1
ATOM 674 C C . HIS A 1 91 ? 0.887 -1.297 16.541 1.00 97.06 91 HIS A C 1
ATOM 676 O O . HIS A 1 91 ? -0.105 -2.013 16.656 1.00 97.06 91 HIS A O 1
ATOM 682 N N . LYS A 1 92 ? 1.518 -0.776 17.584 1.00 96.56 92 LYS A N 1
ATOM 683 C CA . LYS A 1 92 ? 1.050 -0.917 18.957 1.00 96.56 92 LYS A CA 1
ATOM 684 C C . LYS A 1 92 ? 0.131 0.246 19.308 1.00 96.56 92 LYS A C 1
ATOM 686 O O . LYS A 1 92 ? 0.458 1.399 19.024 1.00 96.56 92 LYS A O 1
ATOM 691 N N . LEU A 1 93 ? -1.001 -0.058 19.927 1.00 96.38 93 LEU A N 1
ATOM 692 C CA . LEU A 1 93 ? -1.867 0.927 20.552 1.00 96.38 93 LEU A CA 1
ATOM 693 C C . LEU A 1 93 ? -1.237 1.373 21.868 1.00 96.38 93 LEU A C 1
ATOM 695 O O . LEU A 1 93 ? -0.993 0.558 22.756 1.00 96.38 93 LEU A O 1
ATOM 699 N N . ASP A 1 94 ? -0.988 2.669 21.985 1.00 94.38 94 ASP A N 1
ATOM 700 C CA . ASP A 1 94 ? -0.440 3.274 23.191 1.00 94.38 94 ASP A CA 1
ATOM 701 C C . ASP A 1 94 ? -1.263 4.498 23.606 1.00 94.38 94 ASP A C 1
ATOM 703 O O . ASP A 1 94 ? -2.014 5.074 22.809 1.00 94.38 94 ASP A O 1
ATOM 707 N N . VAL A 1 95 ? -1.132 4.887 24.871 1.00 93.12 95 VAL A N 1
ATOM 708 C CA . VAL A 1 95 ? -1.734 6.103 25.418 1.00 93.12 95 VAL A CA 1
ATOM 709 C C . VAL A 1 95 ? -0.616 7.111 25.617 1.00 93.12 95 VAL A C 1
ATOM 711 O O . VAL A 1 95 ? 0.291 6.888 26.415 1.00 93.12 95 VAL A O 1
ATOM 714 N N . ASP A 1 96 ? -0.683 8.236 24.910 1.00 89.44 96 ASP A N 1
ATOM 715 C CA . ASP A 1 96 ? 0.258 9.332 25.113 1.00 89.44 96 ASP A CA 1
ATOM 716 C C . ASP A 1 96 ? 0.142 9.833 26.566 1.00 89.44 96 ASP A C 1
ATOM 718 O O . ASP A 1 96 ? -0.922 10.332 26.952 1.00 89.44 96 ASP A O 1
ATOM 722 N N . PRO A 1 97 ? 1.206 9.728 27.384 1.00 87.81 97 PRO A N 1
ATOM 723 C CA . PRO A 1 97 ? 1.149 10.096 28.794 1.00 87.81 97 PRO A CA 1
ATOM 724 C C . PRO A 1 97 ? 0.941 11.600 29.011 1.00 87.81 97 PRO A C 1
ATOM 726 O O . PRO A 1 97 ? 0.478 11.996 30.078 1.00 87.81 97 PRO A O 1
ATOM 729 N N . LEU A 1 98 ? 1.274 12.446 28.029 1.00 89.31 98 LEU A N 1
ATOM 730 C CA . LEU A 1 98 ? 1.141 13.899 28.139 1.00 89.31 98 LEU A CA 1
ATOM 731 C C . LEU A 1 98 ? -0.259 14.373 27.757 1.00 89.31 98 LEU A C 1
ATOM 733 O O . LEU A 1 98 ? -0.809 15.269 28.394 1.00 89.31 98 LEU A O 1
ATOM 737 N N . THR A 1 99 ? -0.831 13.797 26.699 1.00 90.25 99 THR A N 1
ATOM 738 C CA . THR A 1 99 ? -2.126 14.244 26.164 1.00 90.25 99 THR A CA 1
ATOM 739 C C . THR A 1 99 ? -3.294 13.347 26.564 1.00 90.25 99 THR A C 1
ATOM 741 O O . THR A 1 99 ? -4.447 13.733 26.368 1.00 90.25 99 THR A O 1
ATOM 744 N N . GLY A 1 100 ? -3.019 12.151 27.096 1.00 90.25 100 GLY A N 1
ATOM 745 C CA . GLY A 1 100 ? -4.013 11.113 27.372 1.00 90.25 100 GLY A CA 1
ATOM 746 C C . GLY A 1 100 ? -4.684 10.558 26.112 1.00 90.25 100 GLY A C 1
ATOM 747 O O . GLY A 1 100 ? -5.707 9.881 26.207 1.00 90.25 100 GLY A O 1
ATOM 748 N N . ARG A 1 101 ? -4.168 10.881 24.919 1.00 92.12 101 ARG A N 1
ATOM 749 C CA . ARG A 1 101 ? -4.758 10.471 23.641 1.00 92.12 101 ARG A CA 1
ATOM 750 C C . ARG A 1 101 ? -4.212 9.124 23.205 1.00 92.12 101 ARG A C 1
ATOM 752 O O . ARG A 1 101 ? -3.050 8.805 23.426 1.00 92.12 101 ARG A O 1
ATOM 759 N N . LEU A 1 102 ? -5.060 8.360 22.528 1.00 93.88 102 LEU A N 1
ATOM 760 C CA . LEU A 1 102 ? -4.652 7.115 21.893 1.00 93.88 102 LEU A CA 1
ATOM 761 C C . LEU A 1 102 ? -3.791 7.408 20.663 1.00 93.88 102 LEU A C 1
ATOM 763 O O . LEU A 1 102 ? -4.147 8.253 19.838 1.00 93.88 102 LEU A O 1
ATOM 767 N N . ALA A 1 103 ? -2.695 6.672 20.527 1.00 94.31 103 ALA A N 1
ATOM 768 C CA . ALA A 1 103 ? -1.796 6.728 19.387 1.00 94.31 103 ALA A CA 1
ATOM 769 C C . ALA A 1 103 ? -1.451 5.313 18.911 1.00 94.31 103 ALA A C 1
ATOM 771 O O . ALA A 1 103 ? -1.423 4.366 19.693 1.00 94.31 103 ALA A O 1
ATOM 772 N N . LEU A 1 104 ? -1.177 5.179 17.613 1.00 95.44 104 LEU A N 1
ATOM 773 C CA . LEU A 1 104 ? -0.583 3.971 17.047 1.00 95.44 104 LEU A CA 1
ATOM 774 C C . LEU A 1 104 ? 0.902 4.214 16.811 1.00 95.44 104 LEU A C 1
ATOM 776 O O . LEU A 1 104 ? 1.277 5.046 15.983 1.00 95.44 104 LEU A O 1
ATOM 780 N N . LEU A 1 105 ? 1.737 3.466 17.521 1.00 94.56 105 LEU A N 1
ATOM 781 C CA . LEU A 1 105 ? 3.184 3.496 17.374 1.00 94.56 105 LEU A CA 1
ATOM 782 C C . LEU A 1 105 ? 3.607 2.384 16.418 1.00 94.56 105 LEU A C 1
ATOM 784 O O . LEU A 1 105 ? 3.319 1.212 16.654 1.00 94.56 105 LEU A O 1
ATOM 788 N N . ALA A 1 106 ? 4.264 2.742 15.318 1.00 93.88 106 ALA A N 1
ATOM 789 C CA . ALA A 1 106 ? 4.780 1.759 14.372 1.00 93.88 106 ALA A CA 1
ATOM 790 C C . ALA A 1 106 ? 5.962 0.995 14.988 1.00 93.88 106 ALA A C 1
ATOM 792 O O . ALA A 1 106 ? 6.953 1.603 15.399 1.00 93.88 106 ALA A O 1
ATOM 793 N N . ALA A 1 107 ? 5.884 -0.334 15.003 1.00 93.00 107 ALA A N 1
ATOM 794 C CA . ALA A 1 107 ? 7.023 -1.171 15.359 1.00 93.00 107 ALA A CA 1
ATOM 795 C C . ALA A 1 107 ? 8.051 -1.147 14.217 1.00 93.00 107 ALA A C 1
ATOM 797 O O . ALA A 1 107 ? 7.690 -1.128 13.042 1.00 93.00 107 ALA A O 1
ATOM 798 N N . SER A 1 108 ? 9.343 -1.135 14.535 1.00 88.81 108 SER A N 1
ATOM 799 C CA . SER A 1 108 ? 10.445 -1.212 13.562 1.00 88.81 108 SER A CA 1
ATOM 800 C C . SER A 1 108 ? 10.735 -2.652 13.122 1.00 88.81 108 SER A C 1
ATOM 802 O O . SER A 1 108 ? 10.987 -2.889 11.943 1.00 88.81 108 SER A O 1
ATOM 804 N N . SER A 1 109 ? 10.601 -3.604 14.043 1.00 89.69 109 SER A N 1
ATOM 805 C CA . SER A 1 109 ? 10.572 -5.049 13.808 1.00 89.69 109 SER A CA 1
ATOM 806 C C . SER A 1 109 ? 9.668 -5.709 14.849 1.00 89.69 109 SER A C 1
ATOM 808 O O . SER A 1 109 ? 9.315 -5.081 15.853 1.00 89.69 109 SER A O 1
ATOM 810 N N . TRP A 1 110 ? 9.258 -6.949 14.597 1.00 93.38 110 TRP A N 1
ATOM 811 C CA . TRP A 1 110 ? 8.433 -7.713 15.522 1.00 93.38 110 TRP A CA 1
ATOM 812 C C . TRP A 1 110 ? 8.674 -9.211 15.374 1.00 93.38 110 TRP A C 1
ATOM 814 O O . TRP A 1 110 ? 8.923 -9.709 14.274 1.00 93.38 110 TRP A O 1
ATOM 824 N N . GLU A 1 111 ? 8.512 -9.933 16.474 1.00 93.31 111 GLU A N 1
ATOM 825 C CA . GLU A 1 111 ? 8.374 -11.383 16.483 1.00 93.31 111 GLU A CA 1
ATOM 826 C C . GLU A 1 111 ? 7.027 -11.776 17.080 1.00 93.31 111 GLU A C 1
ATOM 828 O O . GLU A 1 111 ? 6.505 -11.119 17.980 1.00 93.31 111 GLU A O 1
ATOM 833 N N . VAL A 1 112 ? 6.446 -12.855 16.553 1.00 93.44 112 VAL A N 1
ATOM 834 C CA . VAL A 1 112 ? 5.152 -13.366 17.009 1.00 93.44 112 VAL A CA 1
ATOM 835 C C . VAL A 1 112 ? 5.361 -14.705 17.696 1.00 93.44 112 VAL A C 1
ATOM 837 O O . VAL A 1 112 ? 5.865 -15.654 17.097 1.00 93.44 112 VAL A O 1
ATOM 840 N N . TRP A 1 113 ? 4.924 -14.769 18.945 1.00 92.88 113 TRP A N 1
ATOM 841 C CA . TRP A 1 113 ? 4.949 -15.939 19.809 1.00 92.88 113 TRP A CA 1
ATOM 842 C C . TRP A 1 113 ? 3.520 -16.413 20.060 1.00 92.88 113 TRP A C 1
ATOM 844 O O . TRP A 1 113 ? 2.600 -15.605 20.129 1.00 92.88 113 TRP A O 1
ATOM 854 N N . GLY A 1 114 ? 3.296 -17.712 20.227 1.00 87.38 114 GLY A N 1
ATOM 855 C CA . GLY A 1 114 ? 1.959 -18.228 20.520 1.00 87.38 114 GLY A CA 1
ATOM 856 C C . GLY A 1 114 ? 1.897 -19.747 20.482 1.00 87.38 114 GLY A C 1
ATOM 857 O O . GLY A 1 114 ? 2.762 -20.401 19.904 1.00 87.38 114 GLY A O 1
ATOM 858 N N . SER A 1 115 ? 0.867 -20.313 21.109 1.00 80.56 115 SER A N 1
ATOM 859 C CA . SER A 1 115 ? 0.650 -21.764 21.165 1.00 80.56 115 SER A CA 1
ATOM 860 C C . SER A 1 115 ? -0.114 -22.320 19.957 1.00 80.56 115 SER A C 1
ATOM 862 O O . SER A 1 115 ? -0.256 -23.537 19.845 1.00 80.56 115 SER A O 1
ATOM 864 N N . GLY A 1 116 ? -0.602 -21.470 19.043 1.00 84.69 116 GLY A N 1
ATOM 865 C CA . GLY A 1 116 ? -1.395 -21.919 17.902 1.00 84.69 116 GLY A CA 1
ATOM 866 C C . GLY A 1 116 ? -1.503 -20.931 16.740 1.00 84.69 116 GLY A C 1
ATOM 867 O O . GLY A 1 116 ? -1.018 -19.802 16.772 1.00 84.69 116 GLY A O 1
ATOM 868 N N . ALA A 1 117 ? -2.183 -21.384 15.685 1.00 85.88 117 ALA A N 1
ATOM 869 C CA . ALA A 1 117 ? -2.422 -20.614 14.464 1.00 85.88 117 ALA A CA 1
ATOM 870 C C . ALA A 1 117 ? -3.464 -19.492 14.634 1.00 85.88 117 ALA A C 1
ATOM 872 O O . ALA A 1 117 ? -3.582 -18.637 13.762 1.00 85.88 117 ALA A O 1
ATOM 873 N N . HIS A 1 118 ? -4.227 -19.493 15.731 1.00 90.31 118 HIS A N 1
ATOM 874 C CA . HIS A 1 118 ? -5.307 -18.536 15.948 1.00 90.31 118 HIS A CA 1
ATOM 875 C C . HIS A 1 118 ? -4.772 -17.188 16.480 1.00 90.31 118 HIS A C 1
ATOM 877 O O . HIS A 1 118 ? -4.108 -17.195 17.526 1.00 90.31 118 HIS A O 1
ATOM 883 N N . PRO A 1 119 ? -5.117 -16.036 15.858 1.00 89.12 119 PRO A N 1
ATOM 884 C CA . PRO A 1 119 ? -4.588 -14.718 16.232 1.00 89.12 119 PRO A CA 1
ATOM 885 C C . PRO A 1 119 ? -4.764 -14.326 17.700 1.00 89.12 119 PRO A C 1
ATOM 887 O O . PRO A 1 119 ? -3.906 -13.656 18.263 1.00 89.12 119 PRO A O 1
ATOM 890 N N . ALA A 1 120 ? -5.844 -14.776 18.343 1.00 88.56 120 ALA A N 1
ATOM 891 C CA . ALA A 1 120 ? -6.107 -14.498 19.760 1.00 88.56 120 ALA A CA 1
ATOM 892 C C . ALA A 1 120 ? -5.068 -15.098 20.730 1.00 88.56 120 ALA A C 1
ATOM 894 O O . ALA A 1 120 ? -5.005 -14.693 21.882 1.00 88.56 120 ALA A O 1
ATOM 895 N N . THR A 1 121 ? -4.266 -16.073 20.288 1.00 91.31 121 THR A N 1
ATOM 896 C CA . THR A 1 121 ? -3.215 -16.696 21.119 1.00 91.31 121 THR A CA 1
ATOM 897 C C . THR A 1 121 ? -1.843 -16.053 20.930 1.00 91.31 121 THR A C 1
ATOM 899 O O . THR A 1 121 ? -0.873 -16.469 21.567 1.00 91.31 121 THR A O 1
ATOM 902 N N . TRP A 1 122 ? -1.742 -15.075 20.027 1.00 93.94 122 TRP A N 1
ATOM 903 C CA . TRP A 1 122 ? -0.477 -14.463 19.658 1.00 93.94 122 TRP A CA 1
ATOM 904 C C . TRP A 1 122 ? -0.052 -13.394 20.665 1.00 93.94 122 TRP A C 1
ATOM 906 O O . TRP A 1 122 ? -0.858 -12.605 21.158 1.00 93.94 122 TRP A O 1
ATOM 916 N N . ARG A 1 123 ? 1.250 -13.352 20.926 1.00 95.44 123 ARG A N 1
ATOM 917 C CA . ARG A 1 123 ? 1.956 -12.330 21.692 1.00 95.44 123 ARG A CA 1
ATOM 918 C C . ARG A 1 123 ? 3.059 -11.771 20.814 1.00 95.44 123 ARG A C 1
ATOM 920 O O . ARG A 1 123 ? 3.690 -12.512 20.064 1.00 95.44 123 ARG A O 1
ATOM 927 N N . TYR A 1 124 ? 3.280 -10.478 20.920 1.00 96.38 124 TYR A N 1
ATOM 928 C CA . TYR A 1 124 ? 4.225 -9.764 20.087 1.00 96.38 124 TYR A CA 1
ATOM 929 C C . TYR A 1 124 ? 5.396 -9.295 20.933 1.00 96.38 124 TYR A C 1
ATOM 931 O O . TYR A 1 124 ? 5.182 -8.694 21.985 1.00 96.38 124 TYR A O 1
ATOM 939 N N . ASP A 1 125 ? 6.606 -9.557 20.455 1.00 96.50 125 ASP A N 1
ATOM 940 C CA . ASP A 1 125 ? 7.815 -8.873 20.903 1.00 96.50 125 ASP A CA 1
ATOM 941 C C . ASP A 1 125 ? 8.128 -7.786 19.872 1.00 96.50 125 ASP A C 1
ATOM 943 O O . ASP A 1 125 ? 8.331 -8.094 18.696 1.00 96.50 125 ASP A O 1
ATOM 947 N N . LEU A 1 126 ? 8.024 -6.518 20.265 1.00 95.00 126 LEU A N 1
ATOM 948 C CA . LEU A 1 126 ? 8.044 -5.363 19.369 1.00 95.00 126 LEU A CA 1
ATOM 949 C C . LEU A 1 126 ? 9.276 -4.499 19.615 1.00 95.00 126 LEU A C 1
ATOM 951 O O . LEU A 1 126 ? 9.503 -4.050 20.735 1.00 95.00 126 LEU A O 1
ATOM 955 N N . SER A 1 127 ? 9.980 -4.140 18.541 1.00 93.50 127 SER A N 1
ATOM 956 C CA . SER A 1 127 ? 11.044 -3.133 18.584 1.00 93.50 127 SER A CA 1
ATOM 957 C C . SER A 1 127 ? 10.477 -1.747 18.278 1.00 93.50 127 SER A C 1
ATOM 959 O O . SER A 1 127 ? 10.237 -1.414 17.117 1.00 93.50 127 SER A O 1
ATOM 961 N N . GLU A 1 128 ? 10.286 -0.896 19.277 1.00 89.50 128 GLU A N 1
ATOM 962 C CA . GLU A 1 128 ? 9.817 0.483 19.100 1.00 89.50 128 GLU A CA 1
ATOM 963 C C . GLU A 1 128 ? 10.999 1.444 18.876 1.00 89.50 128 GLU A C 1
ATOM 965 O O . GLU A 1 128 ? 11.960 1.407 19.647 1.00 89.50 128 GLU A O 1
ATOM 970 N N . PRO A 1 129 ? 10.973 2.321 17.854 1.00 84.19 129 PRO A N 1
ATOM 971 C CA . PRO A 1 129 ? 12.026 3.316 17.664 1.00 84.19 129 PRO A CA 1
ATOM 972 C C . PRO A 1 129 ? 11.986 4.378 18.775 1.00 84.19 129 PRO A C 1
ATOM 974 O O . PRO A 1 129 ? 10.939 4.970 19.038 1.00 84.19 129 PRO A O 1
ATOM 977 N N . ALA A 1 130 ? 13.134 4.648 19.401 1.00 83.00 130 ALA A N 1
ATOM 978 C CA . ALA A 1 130 ? 13.291 5.639 20.461 1.00 83.00 130 ALA A CA 1
ATOM 979 C C . ALA A 1 130 ? 14.258 6.762 20.030 1.00 83.00 130 ALA A C 1
ATOM 981 O O . ALA A 1 130 ? 15.267 6.485 19.381 1.00 83.00 130 ALA A O 1
ATOM 982 N N . PRO A 1 131 ? 13.989 8.032 20.392 1.00 79.81 131 PRO A N 1
ATOM 983 C CA . PRO A 1 131 ? 14.761 9.175 19.900 1.00 79.81 131 PRO A CA 1
ATOM 984 C C . PRO A 1 131 ? 16.190 9.270 20.448 1.00 79.81 131 PRO A C 1
ATOM 986 O O . PRO A 1 131 ? 17.017 9.923 19.820 1.00 79.81 131 PRO A O 1
ATOM 989 N N . THR A 1 132 ? 16.488 8.669 21.603 1.00 74.75 132 THR A N 1
ATOM 990 C CA . THR A 1 132 ? 17.765 8.885 22.296 1.00 74.75 132 THR A CA 1
ATOM 991 C C . THR A 1 132 ? 18.817 7.806 22.065 1.00 74.75 132 THR A C 1
ATOM 993 O O . THR A 1 132 ? 19.961 8.203 21.948 1.00 74.75 132 THR A O 1
ATOM 996 N N . ASP A 1 133 ? 18.489 6.509 21.943 1.00 53.56 133 ASP A N 1
ATOM 997 C CA . ASP A 1 133 ? 19.518 5.449 21.784 1.00 53.56 133 ASP A CA 1
ATOM 998 C C . ASP A 1 133 ? 18.988 4.127 21.167 1.00 53.56 133 ASP A C 1
ATOM 1000 O O . ASP A 1 133 ? 19.257 3.025 21.645 1.00 53.56 133 ASP A O 1
ATOM 1004 N N . GLY A 1 134 ? 18.224 4.198 20.071 1.00 75.56 134 GLY A N 1
ATOM 1005 C CA . GLY A 1 134 ? 17.947 3.021 19.231 1.00 75.56 134 GLY A CA 1
ATOM 1006 C C . GLY A 1 134 ? 16.525 2.467 19.328 1.00 75.56 134 GLY A C 1
ATOM 1007 O O . GLY A 1 134 ? 15.567 3.170 19.011 1.00 75.56 134 GLY A O 1
ATOM 1008 N N . THR A 1 135 ? 16.382 1.181 19.672 1.00 83.31 135 THR A N 1
ATOM 1009 C CA . THR A 1 135 ? 15.081 0.489 19.732 1.00 83.31 135 THR A CA 1
ATOM 1010 C C . THR A 1 135 ? 14.791 -0.033 21.135 1.00 83.31 135 THR A C 1
ATOM 1012 O O . THR A 1 135 ? 15.668 -0.573 21.806 1.00 83.31 135 THR A O 1
ATOM 1015 N N . ARG A 1 136 ? 13.547 0.129 21.589 1.00 88.88 136 ARG A N 1
ATOM 1016 C CA . ARG A 1 136 ? 13.042 -0.424 22.846 1.00 88.88 136 ARG A CA 1
ATOM 1017 C C . ARG A 1 136 ? 12.252 -1.693 22.549 1.00 88.88 136 ARG A C 1
ATOM 1019 O O . ARG A 1 136 ? 11.306 -1.635 21.774 1.00 88.88 136 ARG A O 1
ATOM 1026 N N . GLN A 1 137 ? 12.599 -2.801 23.201 1.00 92.38 137 GLN A N 1
ATOM 1027 C CA . GLN A 1 137 ? 11.792 -4.023 23.142 1.00 92.38 137 GLN A CA 1
ATOM 1028 C C . GLN A 1 137 ? 10.582 -3.912 24.069 1.00 92.38 137 GLN A C 1
ATOM 1030 O O . GLN A 1 137 ? 10.715 -3.520 25.236 1.00 92.38 137 GLN A O 1
ATOM 1035 N N . VAL A 1 138 ? 9.403 -4.245 23.553 1.00 94.62 138 VAL A N 1
ATOM 1036 C CA . VAL A 1 138 ? 8.140 -4.207 24.288 1.00 94.62 138 VAL A CA 1
ATOM 1037 C C . VAL A 1 138 ? 7.309 -5.435 23.953 1.00 94.62 138 VAL A C 1
ATOM 1039 O O . VAL A 1 138 ? 7.006 -5.706 22.796 1.00 94.62 138 VAL A O 1
ATOM 1042 N N . TRP A 1 139 ? 6.867 -6.130 24.997 1.00 96.06 139 TRP A N 1
ATOM 1043 C CA . TRP A 1 139 ? 5.903 -7.213 24.868 1.00 96.06 139 TRP A CA 1
ATOM 1044 C C . TRP A 1 139 ? 4.481 -6.662 24.850 1.00 96.06 139 TRP A C 1
ATOM 1046 O O . TRP A 1 139 ? 4.097 -5.914 25.750 1.00 96.06 139 TRP A O 1
ATOM 1056 N N . ALA A 1 140 ? 3.695 -7.074 23.860 1.00 95.69 140 ALA A N 1
ATOM 1057 C CA . ALA A 1 140 ? 2.300 -6.680 23.707 1.00 95.69 140 ALA A CA 1
ATOM 1058 C C . ALA A 1 140 ? 1.414 -7.895 23.392 1.00 95.69 140 ALA A C 1
ATOM 1060 O O . ALA A 1 140 ? 1.822 -8.829 22.694 1.00 95.69 140 ALA A O 1
ATOM 1061 N N . GLY A 1 141 ? 0.195 -7.903 23.929 1.00 94.00 141 GLY A N 1
ATOM 1062 C CA . GLY A 1 141 ? -0.829 -8.878 23.550 1.00 94.00 141 GLY A CA 1
ATOM 1063 C C . GLY A 1 141 ? -1.482 -8.526 22.210 1.00 94.00 141 GLY A C 1
ATOM 1064 O O . GLY A 1 141 ? -1.311 -7.422 21.688 1.00 94.00 141 GLY A O 1
ATOM 1065 N N . ARG A 1 142 ? -2.248 -9.455 21.626 1.00 93.44 142 ARG A N 1
ATOM 1066 C CA . ARG A 1 142 ? -2.984 -9.217 20.367 1.00 93.44 142 ARG A CA 1
ATOM 1067 C C . ARG A 1 142 ? -3.975 -8.052 20.482 1.00 93.44 142 ARG A C 1
ATOM 1069 O O . ARG A 1 142 ? -4.194 -7.347 19.499 1.00 93.44 142 ARG A O 1
ATOM 1076 N N . GLU A 1 143 ? -4.540 -7.845 21.662 1.00 93.75 143 GLU A N 1
ATOM 1077 C CA . GLU A 1 143 ? -5.470 -6.770 22.015 1.00 93.75 143 GLU A CA 1
ATOM 1078 C C . GLU A 1 143 ? -4.824 -5.379 22.061 1.00 93.75 143 GLU A C 1
ATOM 1080 O O . GLU A 1 143 ? -5.525 -4.380 22.139 1.00 93.75 143 GLU A O 1
ATOM 1085 N N . GLN A 1 144 ? -3.493 -5.294 21.995 1.00 95.62 144 GLN A N 1
ATOM 1086 C CA . GLN A 1 144 ? -2.750 -4.030 21.975 1.00 95.62 144 GLN A CA 1
ATOM 1087 C C . GLN A 1 144 ? -2.089 -3.768 20.620 1.00 95.62 144 GLN A C 1
ATOM 1089 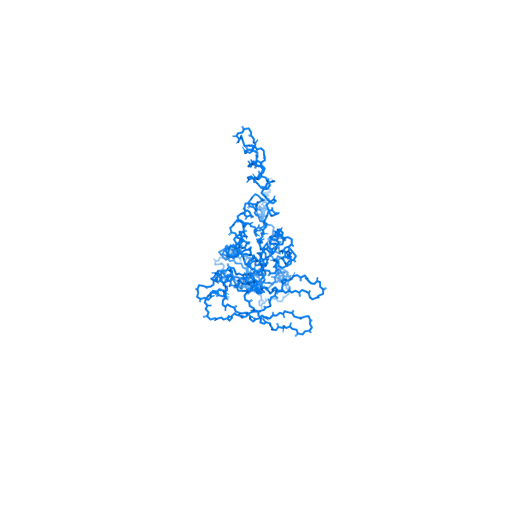O O . GLN A 1 144 ? -1.386 -2.773 20.460 1.00 95.62 144 GLN A O 1
ATOM 1094 N N . VAL A 1 145 ? -2.271 -4.659 19.642 1.00 97.00 145 VAL A N 1
ATOM 1095 C CA . VAL A 1 145 ? -1.510 -4.644 18.392 1.00 97.00 145 VAL A CA 1
ATOM 1096 C C . VAL A 1 145 ? -2.435 -4.697 17.184 1.00 97.00 145 VAL A C 1
ATOM 1098 O O . VAL A 1 145 ? -3.209 -5.636 16.998 1.00 97.00 145 VAL A O 1
ATOM 1101 N N . LEU A 1 146 ? -2.285 -3.704 16.309 1.00 97.12 146 LEU A N 1
ATOM 1102 C CA . LEU A 1 146 ? -2.801 -3.713 14.950 1.00 97.12 146 LEU A CA 1
ATOM 1103 C C . LEU A 1 146 ? -1.765 -4.374 14.035 1.00 97.12 146 LEU A C 1
ATOM 1105 O O . LEU A 1 146 ? -0.755 -3.759 13.692 1.00 97.12 146 LEU A O 1
ATOM 1109 N N . HIS A 1 147 ? -2.024 -5.612 13.621 1.00 96.50 147 HIS A N 1
ATOM 1110 C CA . HIS A 1 147 ? -1.187 -6.341 12.669 1.00 96.50 147 HIS A CA 1
ATOM 1111 C C . HIS A 1 147 ? -1.914 -6.463 11.329 1.00 96.50 147 HIS A C 1
ATOM 1113 O O . HIS A 1 147 ? -2.776 -7.321 11.155 1.00 96.50 147 HIS A O 1
ATOM 1119 N N . VAL A 1 148 ? -1.560 -5.595 10.385 1.00 96.69 148 VAL A N 1
ATOM 1120 C CA . VAL A 1 148 ? -2.115 -5.596 9.026 1.00 96.69 148 VAL A CA 1
ATOM 1121 C C . VAL A 1 148 ? -1.193 -6.400 8.119 1.00 96.69 148 VAL A C 1
ATOM 1123 O O . VAL A 1 148 ? 0.025 -6.219 8.157 1.00 96.69 148 VAL A O 1
ATOM 1126 N N . GLN A 1 149 ? -1.763 -7.277 7.297 1.00 95.69 149 GLN A N 1
ATOM 1127 C CA . GLN A 1 149 ? -1.017 -8.158 6.399 1.00 95.69 149 GLN A CA 1
ATOM 1128 C C . GLN A 1 149 ? -1.551 -8.041 4.975 1.00 95.69 149 GLN A C 1
ATOM 1130 O O . GLN A 1 149 ? -2.753 -8.125 4.768 1.00 95.69 149 GLN A O 1
ATOM 1135 N N . TRP A 1 150 ? -0.654 -7.926 4.002 1.00 94.00 150 TRP A N 1
ATOM 1136 C CA . TRP A 1 150 ? -0.963 -7.933 2.578 1.00 94.00 150 TRP A CA 1
ATOM 1137 C C . TRP A 1 150 ? -1.591 -9.263 2.165 1.00 94.00 150 TRP A C 1
ATOM 1139 O O . TRP A 1 150 ? -2.706 -9.302 1.656 1.00 94.00 150 TRP A O 1
ATOM 1149 N N . THR A 1 151 ? -0.891 -10.366 2.439 1.00 92.00 151 THR A N 1
ATOM 1150 C CA . THR A 1 151 ? -1.420 -11.725 2.292 1.00 92.00 151 THR A CA 1
ATOM 1151 C C . THR A 1 151 ? -0.847 -12.612 3.386 1.00 92.00 151 THR A C 1
ATOM 1153 O O . THR A 1 151 ? 0.338 -12.528 3.692 1.00 92.00 151 THR A O 1
ATOM 1156 N N . SER A 1 152 ? -1.669 -13.466 3.992 1.00 91.06 152 SER A N 1
ATOM 1157 C CA . SER A 1 152 ? -1.208 -14.372 5.049 1.00 91.06 152 SER A CA 1
ATOM 1158 C C . SER A 1 152 ? -0.493 -15.589 4.457 1.00 91.06 152 SER A C 1
ATOM 1160 O O . SER A 1 152 ? -0.953 -16.180 3.476 1.00 91.06 152 SER A O 1
ATOM 1162 N N . HIS A 1 153 ? 0.630 -15.994 5.052 1.00 87.88 153 HIS A N 1
ATOM 1163 C CA . HIS A 1 153 ? 1.343 -17.188 4.617 1.00 87.88 153 HIS A CA 1
ATOM 1164 C C . HIS A 1 153 ? 0.569 -18.461 5.021 1.00 87.88 153 HIS A C 1
ATOM 1166 O O . HIS A 1 153 ? 0.296 -18.666 6.206 1.00 87.88 153 HIS A O 1
ATOM 1172 N N . PRO A 1 154 ? 0.304 -19.406 4.097 1.00 86.00 154 PRO A N 1
ATOM 1173 C CA . PRO A 1 154 ? -0.618 -20.524 4.335 1.00 86.00 154 PRO A CA 1
ATOM 1174 C C . PRO A 1 154 ? -0.173 -21.481 5.449 1.00 86.00 154 PRO A C 1
ATOM 1176 O O . PRO A 1 154 ? -1.003 -22.110 6.097 1.00 86.00 154 PRO A O 1
ATOM 1179 N N . ARG A 1 155 ? 1.141 -21.608 5.686 1.00 86.75 155 ARG A N 1
ATOM 1180 C CA . ARG A 1 155 ? 1.692 -22.442 6.776 1.00 86.75 155 ARG A CA 1
ATOM 1181 C C . ARG A 1 155 ? 1.993 -21.673 8.062 1.00 86.75 155 ARG A C 1
ATOM 1183 O O . ARG A 1 155 ? 2.144 -22.290 9.108 1.00 86.75 155 ARG A O 1
ATOM 1190 N N . TYR A 1 156 ? 2.138 -20.354 7.972 1.00 89.44 156 TYR A N 1
ATOM 1191 C CA . TYR A 1 156 ? 2.620 -19.507 9.064 1.00 89.44 156 TYR A CA 1
ATOM 1192 C C . TYR A 1 156 ? 1.749 -18.252 9.091 1.00 89.44 156 TYR A C 1
ATOM 1194 O O . TYR A 1 156 ? 2.194 -17.213 8.620 1.00 89.44 156 TYR A O 1
ATOM 1202 N N . PRO A 1 157 ? 0.502 -18.333 9.577 1.00 90.12 157 PRO A N 1
ATOM 1203 C CA . PRO A 1 157 ? -0.481 -17.264 9.391 1.00 90.12 157 PRO A CA 1
ATOM 1204 C C . PRO A 1 157 ? -0.067 -15.913 9.999 1.00 90.12 157 PRO A C 1
ATOM 1206 O O . PRO A 1 157 ? -0.515 -14.860 9.554 1.00 90.12 157 PRO A O 1
ATOM 1209 N N . TRP A 1 158 ? 0.836 -15.923 10.981 1.00 88.88 158 TRP A N 1
ATOM 1210 C CA . TRP A 1 158 ? 1.432 -14.718 11.564 1.00 88.88 158 TRP A CA 1
ATOM 1211 C C . TRP A 1 158 ? 2.502 -14.058 10.679 1.00 88.88 158 TRP A C 1
ATOM 1213 O O . TRP A 1 158 ? 2.958 -12.962 10.991 1.00 88.88 158 TRP A O 1
ATOM 1223 N N . ARG A 1 159 ? 2.931 -14.701 9.591 1.00 89.69 159 ARG A N 1
ATOM 1224 C CA . ARG A 1 159 ? 3.822 -14.119 8.584 1.00 89.69 159 ARG A CA 1
ATOM 1225 C C . ARG A 1 159 ? 3.006 -13.665 7.389 1.00 89.69 159 ARG A C 1
ATOM 1227 O O . ARG A 1 159 ? 2.084 -14.357 6.958 1.00 89.69 159 ARG A O 1
ATOM 1234 N N . SER A 1 160 ? 3.392 -12.521 6.847 1.00 90.62 160 SER A N 1
ATOM 1235 C CA . SER A 1 160 ? 2.842 -12.035 5.594 1.00 90.62 160 SER A CA 1
ATOM 1236 C C . SER A 1 160 ? 3.749 -12.406 4.425 1.00 90.62 160 SER A C 1
ATOM 1238 O O . SER A 1 160 ? 4.913 -12.771 4.609 1.00 90.62 160 SER A O 1
ATOM 1240 N N . VAL A 1 161 ? 3.189 -12.346 3.223 1.00 88.31 161 VAL A N 1
ATOM 1241 C CA . VAL A 1 161 ? 3.937 -12.344 1.972 1.00 88.31 161 VAL A CA 1
ATOM 1242 C C . VAL A 1 161 ? 3.650 -11.021 1.273 1.00 88.31 161 VAL A C 1
ATOM 1244 O O . VAL A 1 161 ? 2.510 -10.717 0.912 1.00 88.31 161 VAL A O 1
ATOM 1247 N N . GLY A 1 162 ? 4.698 -10.215 1.106 1.00 88.25 162 GLY A N 1
ATOM 1248 C CA . GLY A 1 162 ? 4.617 -8.944 0.395 1.00 88.25 162 GLY A CA 1
ATOM 1249 C C . GLY A 1 162 ? 4.377 -9.131 -1.103 1.00 88.25 162 GLY A C 1
ATOM 1250 O O . GLY A 1 162 ? 4.690 -10.192 -1.653 1.00 88.25 162 GLY A O 1
ATOM 1251 N N . PRO A 1 163 ? 3.875 -8.098 -1.795 1.00 90.69 163 PRO A N 1
ATOM 1252 C CA . PRO A 1 163 ? 3.503 -8.199 -3.206 1.00 90.69 163 PRO A CA 1
ATOM 1253 C C . PRO A 1 163 ? 4.667 -8.647 -4.100 1.00 90.69 163 PRO A C 1
ATOM 1255 O O . PRO A 1 163 ? 4.512 -9.548 -4.919 1.00 90.69 163 PRO A O 1
ATOM 1258 N N . TRP A 1 164 ? 5.873 -8.112 -3.885 1.00 86.19 164 TRP A N 1
ATOM 1259 C CA . TRP A 1 164 ? 7.042 -8.466 -4.705 1.00 86.19 164 TRP A CA 1
ATOM 1260 C C . TRP A 1 164 ? 7.655 -9.822 -4.364 1.00 86.19 164 TRP A C 1
ATOM 1262 O O . TRP A 1 164 ? 8.365 -10.400 -5.191 1.00 86.19 164 TRP A O 1
ATOM 1272 N N . ALA A 1 165 ? 7.395 -10.327 -3.154 1.00 83.00 165 ALA A N 1
ATOM 1273 C CA . ALA A 1 165 ? 7.747 -11.687 -2.766 1.00 83.00 165 ALA A CA 1
ATOM 1274 C C . ALA A 1 165 ? 6.768 -12.694 -3.388 1.00 83.00 165 ALA A C 1
ATOM 1276 O O . ALA A 1 165 ? 7.193 -13.758 -3.836 1.00 83.00 165 ALA A O 1
ATOM 1277 N N . ALA A 1 166 ? 5.483 -12.339 -3.496 1.00 81.12 166 ALA A N 1
ATOM 1278 C CA . ALA A 1 166 ? 4.501 -13.124 -4.240 1.00 81.12 166 ALA A CA 1
ATOM 1279 C C . ALA A 1 166 ? 4.846 -13.187 -5.741 1.00 81.12 166 ALA A C 1
ATOM 1281 O O . ALA A 1 166 ? 4.723 -14.245 -6.353 1.00 81.12 166 ALA A O 1
ATOM 1282 N N . SER A 1 167 ? 5.379 -12.100 -6.313 1.00 86.69 167 SER A N 1
ATOM 1283 C CA . SER A 1 167 ? 5.890 -12.039 -7.691 1.00 86.69 167 SER A CA 1
ATOM 1284 C C . SER A 1 167 ? 7.413 -12.231 -7.789 1.00 86.69 167 SER A C 1
ATOM 1286 O O . SER A 1 167 ? 8.075 -11.592 -8.610 1.00 86.69 167 SER A O 1
ATOM 1288 N N . ALA A 1 168 ? 8.010 -13.091 -6.952 1.00 78.50 168 ALA A N 1
ATOM 1289 C CA . ALA A 1 168 ? 9.469 -13.196 -6.825 1.00 78.50 168 ALA A CA 1
ATOM 1290 C C . ALA A 1 168 ? 10.208 -13.483 -8.147 1.00 78.50 168 ALA A C 1
ATOM 1292 O O . ALA A 1 168 ? 11.329 -13.008 -8.333 1.00 78.50 168 ALA A O 1
ATOM 1293 N N . SER A 1 169 ? 9.616 -14.253 -9.067 1.00 78.81 169 SER A N 1
ATOM 1294 C CA . SER A 1 169 ? 10.194 -14.505 -10.396 1.00 78.81 169 SER A CA 1
ATOM 1295 C C . SER A 1 169 ? 10.315 -13.220 -11.212 1.00 78.81 169 SER A C 1
ATOM 1297 O O . SER A 1 169 ? 11.390 -12.941 -11.742 1.00 78.81 169 SER A O 1
ATOM 1299 N N . THR A 1 170 ? 9.251 -12.418 -11.247 1.00 86.12 170 THR A N 1
ATOM 1300 C CA . THR A 1 170 ? 9.188 -11.128 -11.942 1.00 86.12 170 THR A CA 1
ATOM 1301 C C . THR A 1 170 ? 10.160 -10.130 -11.321 1.00 86.12 170 THR A C 1
ATOM 1303 O O . THR A 1 170 ? 10.957 -9.528 -12.031 1.00 86.12 170 THR A O 1
ATOM 1306 N N . SER A 1 171 ? 10.200 -10.037 -9.989 1.00 79.38 171 SER A N 1
ATOM 1307 C CA . SER A 1 171 ? 11.130 -9.161 -9.261 1.00 79.38 171 SER A CA 1
ATOM 1308 C C . SER A 1 171 ? 12.598 -9.511 -9.537 1.00 79.38 171 SER A C 1
ATOM 1310 O O . SER A 1 171 ? 13.435 -8.631 -9.735 1.00 79.38 171 SER A O 1
ATOM 1312 N N . ARG A 1 172 ? 12.932 -10.808 -9.604 1.00 79.62 172 ARG A N 1
ATOM 1313 C CA . ARG A 1 172 ? 14.287 -11.266 -9.962 1.00 79.62 172 ARG A CA 1
ATOM 1314 C C . ARG A 1 172 ? 14.616 -11.007 -11.427 1.00 79.62 172 ARG A C 1
ATOM 1316 O O . ARG A 1 172 ? 15.762 -10.682 -11.731 1.00 79.62 172 ARG A O 1
ATOM 1323 N N . LEU A 1 173 ? 13.647 -11.183 -12.324 1.00 84.06 173 LEU A N 1
ATOM 1324 C CA . LEU A 1 173 ? 13.820 -10.901 -13.745 1.00 84.06 173 LEU A CA 1
ATOM 1325 C C . LEU A 1 173 ? 14.080 -9.409 -13.970 1.00 84.06 173 LEU A C 1
ATOM 1327 O O . LEU A 1 173 ? 15.054 -9.074 -14.635 1.00 84.06 173 LEU A O 1
ATOM 1331 N N . ALA A 1 174 ? 13.303 -8.539 -13.323 1.00 84.50 174 ALA A N 1
ATOM 1332 C CA . ALA A 1 174 ? 13.509 -7.093 -13.317 1.00 84.50 174 ALA A CA 1
ATOM 1333 C C . ALA A 1 174 ? 14.935 -6.728 -12.898 1.00 84.50 174 ALA A C 1
ATOM 1335 O O . ALA A 1 174 ? 15.646 -6.061 -13.638 1.00 84.50 174 ALA A O 1
ATOM 1336 N N . ALA A 1 175 ? 15.393 -7.254 -11.757 1.00 79.56 175 ALA A N 1
ATOM 1337 C CA . ALA A 1 175 ? 16.727 -6.961 -11.239 1.00 79.56 175 ALA A CA 1
ATOM 1338 C C . ALA A 1 175 ? 17.835 -7.394 -12.208 1.00 79.56 175 ALA A C 1
ATOM 1340 O O . ALA A 1 175 ? 18.845 -6.711 -12.350 1.00 79.56 175 ALA A O 1
ATOM 1341 N N . ARG A 1 176 ? 17.648 -8.526 -12.895 1.00 82.25 176 ARG A N 1
ATOM 1342 C CA . ARG A 1 176 ? 18.599 -9.010 -13.903 1.00 82.25 176 ARG A CA 1
ATOM 1343 C C . ARG A 1 176 ? 18.588 -8.158 -15.165 1.00 82.25 176 ARG A C 1
ATOM 1345 O O . ARG A 1 176 ? 19.662 -7.918 -15.710 1.00 82.25 176 ARG A O 1
ATOM 1352 N N . ILE A 1 177 ? 17.414 -7.731 -15.628 1.00 85.62 177 ILE A N 1
ATOM 1353 C CA . ILE A 1 177 ? 17.282 -6.844 -16.788 1.00 85.62 177 ILE A CA 1
ATOM 1354 C C . ILE A 1 177 ? 17.963 -5.515 -16.481 1.00 85.62 177 ILE A C 1
ATOM 1356 O O . ILE A 1 177 ? 18.853 -5.131 -17.229 1.00 85.62 177 ILE A O 1
ATOM 1360 N N . GLU A 1 178 ? 17.648 -4.887 -15.347 1.00 83.31 178 GLU A N 1
ATOM 1361 C CA . GLU A 1 178 ? 18.280 -3.629 -14.939 1.00 83.31 178 GLU A CA 1
ATOM 1362 C C . GLU A 1 178 ? 19.791 -3.784 -14.772 1.00 83.31 178 GLU A C 1
ATOM 1364 O O . GLU A 1 178 ? 20.554 -2.988 -15.302 1.00 83.31 178 GLU A O 1
ATOM 1369 N N . GLN A 1 179 ? 20.268 -4.867 -14.150 1.00 81.75 179 GLN A N 1
ATOM 1370 C CA . GLN A 1 179 ? 21.707 -5.122 -14.057 1.00 81.75 179 GLN A CA 1
ATOM 1371 C C . GLN A 1 179 ? 22.361 -5.316 -15.436 1.00 81.75 179 GLN A C 1
ATOM 1373 O O . GLN A 1 179 ? 23.503 -4.903 -15.642 1.00 81.75 179 GLN A O 1
ATOM 1378 N N . THR A 1 180 ? 21.670 -5.969 -16.371 1.00 83.44 180 THR A N 1
ATOM 1379 C CA . THR A 1 180 ? 22.169 -6.180 -17.737 1.00 83.44 180 THR A CA 1
ATOM 1380 C C . THR A 1 180 ? 22.233 -4.856 -18.486 1.00 83.44 180 THR A C 1
ATOM 1382 O O . THR A 1 180 ? 23.276 -4.545 -19.049 1.00 83.44 180 THR A O 1
ATOM 1385 N N . LEU A 1 181 ? 21.177 -4.046 -18.404 1.00 82.62 181 LEU A N 1
ATOM 1386 C CA . LEU A 1 181 ? 21.119 -2.710 -18.990 1.00 82.62 181 LEU A CA 1
ATOM 1387 C C . LEU A 1 181 ? 22.142 -1.767 -18.358 1.00 82.62 181 LEU A C 1
ATOM 1389 O O . LEU A 1 181 ? 22.783 -1.016 -19.077 1.00 82.62 181 LEU A O 1
ATOM 1393 N N . ALA A 1 182 ? 22.371 -1.849 -17.048 1.00 80.00 182 ALA A N 1
ATOM 1394 C CA . ALA A 1 182 ? 23.402 -1.088 -16.351 1.00 80.00 182 ALA A CA 1
ATOM 1395 C C . ALA A 1 182 ? 24.812 -1.466 -16.827 1.00 80.00 182 ALA A C 1
ATOM 1397 O O . ALA A 1 182 ? 25.656 -0.600 -17.045 1.00 80.00 182 ALA A O 1
ATOM 1398 N N . ARG A 1 183 ? 25.094 -2.765 -16.995 1.00 77.25 183 ARG A N 1
ATOM 1399 C CA . ARG A 1 183 ? 26.384 -3.241 -17.528 1.00 77.25 183 ARG A CA 1
ATOM 1400 C C . ARG A 1 183 ? 26.576 -2.831 -18.978 1.00 77.25 183 ARG A C 1
ATOM 1402 O O . ARG A 1 183 ? 27.667 -2.417 -19.351 1.00 77.25 183 ARG A O 1
ATOM 1409 N N . GLU A 1 184 ? 25.522 -2.954 -19.773 1.00 77.38 184 GLU A N 1
ATOM 1410 C CA . GLU A 1 184 ? 25.502 -2.526 -21.161 1.00 77.38 184 GLU A CA 1
ATOM 1411 C C . GLU A 1 184 ? 25.737 -1.009 -21.237 1.00 77.38 184 GLU A C 1
ATOM 1413 O O . GLU A 1 184 ? 26.675 -0.577 -21.894 1.00 77.38 184 GLU A O 1
ATOM 1418 N N . HIS A 1 185 ? 25.010 -0.201 -20.468 1.00 75.19 185 HIS A N 1
ATOM 1419 C CA . HIS A 1 185 ? 25.202 1.248 -20.378 1.00 75.19 185 HIS A CA 1
ATOM 1420 C C . HIS A 1 185 ? 26.636 1.641 -19.994 1.00 75.19 185 HIS A C 1
ATOM 1422 O O . HIS A 1 185 ? 27.216 2.528 -20.612 1.00 75.19 185 HIS A O 1
ATOM 1428 N N . ASN A 1 186 ? 27.231 0.937 -19.026 1.00 68.38 186 ASN A N 1
ATOM 1429 C CA . ASN A 1 186 ? 28.619 1.141 -18.603 1.00 68.38 186 ASN A CA 1
ATOM 1430 C C . ASN A 1 186 ? 29.656 0.514 -19.555 1.00 68.38 186 ASN A C 1
ATOM 1432 O O . ASN A 1 186 ? 30.858 0.584 -19.288 1.00 68.38 186 ASN A O 1
ATOM 1436 N N . SER A 1 187 ? 29.225 -0.141 -20.636 1.00 67.12 187 SER A N 1
ATOM 1437 C CA . SER A 1 187 ? 30.137 -0.703 -21.629 1.00 67.12 187 SER A CA 1
ATOM 1438 C C . SER A 1 187 ? 30.762 0.416 -22.462 1.00 67.12 187 SER A C 1
ATOM 1440 O O . SER A 1 187 ? 30.110 1.427 -22.735 1.00 67.12 187 SER A O 1
ATOM 1442 N N . PRO A 1 188 ? 32.026 0.256 -22.891 1.00 64.88 188 PRO A N 1
ATOM 1443 C CA . PRO A 1 188 ? 32.709 1.270 -23.678 1.00 64.88 188 PRO A CA 1
ATOM 1444 C C . PRO A 1 188 ? 31.912 1.595 -24.945 1.00 64.88 188 PRO A C 1
ATOM 1446 O O . PRO A 1 188 ? 31.577 0.714 -25.738 1.00 64.88 188 PRO A O 1
ATOM 1449 N N . VAL A 1 189 ? 31.616 2.883 -25.115 1.00 67.06 189 VAL A N 1
ATOM 1450 C CA . VAL A 1 189 ? 30.966 3.428 -26.306 1.00 67.06 189 VAL A CA 1
ATOM 1451 C C . VAL A 1 189 ? 32.043 3.994 -27.219 1.00 67.06 189 VAL A C 1
ATOM 1453 O O . VAL A 1 189 ? 32.922 4.733 -26.773 1.00 67.06 189 VAL A O 1
ATOM 1456 N N . GLY A 1 190 ? 31.963 3.648 -28.493 1.00 62.78 190 GLY A N 1
ATOM 1457 C CA . GLY A 1 190 ? 32.934 3.974 -29.515 1.00 62.78 190 GLY A CA 1
ATOM 1458 C C . GLY A 1 190 ? 32.334 3.949 -30.909 1.00 62.78 190 GLY A C 1
ATOM 1459 O O . GLY A 1 190 ? 31.218 3.495 -31.136 1.00 62.78 190 GLY A O 1
ATOM 1460 N N . ASN A 1 191 ? 33.097 4.417 -31.880 1.00 65.31 191 ASN A N 1
ATOM 1461 C CA . ASN A 1 191 ? 32.786 4.194 -33.283 1.00 65.31 191 ASN A CA 1
ATOM 1462 C C . ASN A 1 191 ? 33.989 3.499 -33.903 1.00 65.31 191 ASN A C 1
ATOM 1464 O O . ASN A 1 191 ? 35.122 3.919 -33.670 1.00 65.31 191 ASN A O 1
ATOM 1468 N N . VAL A 1 192 ? 33.748 2.446 -34.679 1.00 63.41 192 VAL A N 1
ATOM 1469 C CA . VAL A 1 192 ? 34.774 1.912 -35.571 1.00 63.41 192 VAL A CA 1
ATOM 1470 C C . VAL A 1 192 ? 34.690 2.681 -36.862 1.00 63.41 192 VAL A C 1
ATOM 1472 O O . VAL A 1 192 ? 33.663 2.660 -37.549 1.00 63.41 192 VAL A O 1
ATOM 1475 N N . VAL A 1 193 ? 35.786 3.366 -37.158 1.00 63.94 193 VAL A N 1
ATOM 1476 C CA . VAL A 1 193 ? 36.017 3.982 -38.454 1.00 63.94 193 VAL A CA 1
ATOM 1477 C C . VAL A 1 193 ? 36.989 3.076 -39.199 1.00 63.94 193 VAL A C 1
ATOM 1479 O O . 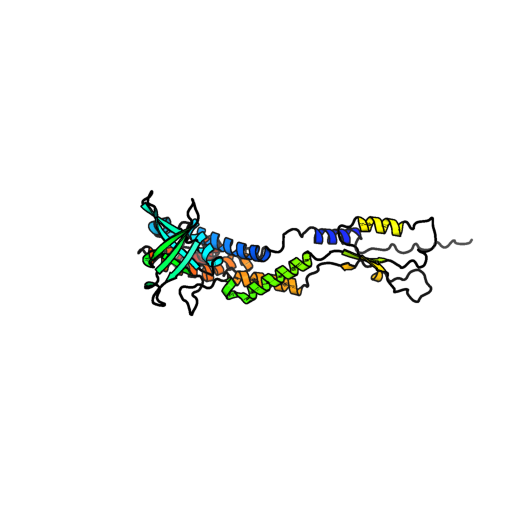VAL A 1 193 ? 38.137 2.949 -38.768 1.00 63.94 193 VAL A O 1
ATOM 1482 N N . PRO A 1 194 ? 36.542 2.400 -40.265 1.00 60.34 194 PRO A N 1
ATOM 1483 C CA . PRO A 1 194 ? 37.452 1.703 -41.155 1.00 60.34 194 PRO A CA 1
ATOM 1484 C C . PRO A 1 194 ? 38.309 2.726 -41.905 1.00 60.34 194 PRO A C 1
ATOM 1486 O O . PRO A 1 194 ? 37.777 3.638 -42.540 1.00 60.34 194 PRO A O 1
ATOM 1489 N N . THR A 1 195 ? 39.629 2.581 -41.825 1.00 53.44 195 THR A N 1
ATOM 1490 C CA . THR A 1 195 ? 40.591 3.383 -42.591 1.00 53.44 195 THR A CA 1
ATOM 1491 C C . THR A 1 195 ? 41.290 2.511 -43.635 1.00 53.44 195 THR A C 1
ATOM 1493 O O . THR A 1 195 ? 41.611 1.353 -43.346 1.00 53.44 195 THR A O 1
ATOM 1496 N N . PRO A 1 196 ? 41.523 3.033 -44.855 1.00 53.06 196 PRO A N 1
ATOM 1497 C CA . PRO A 1 196 ? 42.304 2.321 -45.855 1.00 53.06 196 PRO A CA 1
ATOM 1498 C C . PRO A 1 196 ? 43.731 2.108 -45.341 1.00 53.06 196 PRO A C 1
ATOM 1500 O O . PRO A 1 196 ? 44.347 3.020 -44.784 1.00 53.06 196 PRO A O 1
ATOM 1503 N N . GLU A 1 197 ? 44.255 0.899 -45.525 1.00 48.06 197 GLU A N 1
ATOM 1504 C CA . GLU A 1 197 ? 45.662 0.608 -45.274 1.00 48.06 197 GLU A CA 1
ATOM 1505 C C . GLU A 1 197 ? 46.482 1.293 -46.374 1.00 48.06 197 GLU A C 1
ATOM 1507 O O . GLU A 1 197 ? 46.489 0.874 -47.532 1.00 48.06 197 GLU A O 1
ATOM 1512 N N . ASN A 1 198 ? 47.129 2.409 -46.038 1.00 51.78 198 ASN A N 1
ATOM 1513 C CA . ASN A 1 198 ? 48.116 3.005 -46.925 1.00 51.78 198 ASN A CA 1
ATOM 1514 C C . ASN A 1 198 ? 49.377 2.137 -46.861 1.00 51.78 198 ASN A C 1
ATOM 1516 O O . ASN A 1 198 ? 50.252 2.377 -46.030 1.00 51.78 198 ASN A O 1
ATOM 1520 N N . ASP A 1 199 ? 49.513 1.193 -47.793 1.00 45.66 199 ASP A N 1
ATOM 1521 C CA . ASP A 1 199 ? 50.741 0.408 -48.037 1.00 45.66 199 ASP A CA 1
ATOM 1522 C C . ASP A 1 199 ? 51.995 1.286 -48.301 1.00 45.66 199 ASP A C 1
ATOM 1524 O O . ASP A 1 199 ? 53.110 0.782 -48.423 1.00 45.66 199 ASP A O 1
ATOM 1528 N N . GLN A 1 200 ? 51.847 2.615 -48.380 1.00 46.47 200 GLN A N 1
ATOM 1529 C CA . GLN A 1 200 ? 52.936 3.583 -48.559 1.00 46.47 200 GLN A CA 1
ATOM 1530 C C . GLN A 1 200 ? 53.286 4.399 -47.302 1.00 46.47 200 GLN A C 1
ATOM 1532 O O . GLN A 1 200 ? 54.284 5.118 -47.306 1.00 46.47 200 GLN A O 1
ATOM 1537 N N . ALA A 1 201 ? 52.550 4.256 -46.193 1.00 46.09 201 ALA A N 1
ATOM 1538 C CA . ALA A 1 201 ? 52.797 5.030 -44.968 1.00 46.09 201 ALA A CA 1
ATOM 1539 C C . ALA A 1 201 ? 54.096 4.647 -44.227 1.00 46.09 201 ALA A C 1
ATOM 1541 O O . ALA A 1 201 ? 54.429 5.249 -43.210 1.00 46.09 201 ALA A O 1
ATOM 1542 N N . THR A 1 202 ? 54.860 3.670 -44.725 1.00 44.75 202 THR A N 1
ATOM 1543 C CA . THR A 1 202 ? 56.194 3.352 -44.194 1.00 44.75 202 THR A CA 1
ATOM 1544 C C . THR A 1 202 ? 57.338 4.102 -44.874 1.00 44.75 202 THR A C 1
ATOM 1546 O O . THR A 1 202 ? 58.466 3.971 -44.400 1.00 44.75 202 THR A O 1
ATOM 1549 N N . LYS A 1 203 ? 57.117 4.875 -45.952 1.00 46.47 203 LYS A N 1
ATOM 1550 C CA . LYS A 1 203 ? 58.203 5.619 -46.619 1.00 46.47 203 LYS A CA 1
ATOM 1551 C C . LYS A 1 203 ? 57.724 6.855 -47.385 1.00 46.47 203 LYS A C 1
ATOM 1553 O O . LYS A 1 203 ? 57.648 6.793 -48.603 1.00 46.47 203 LYS A O 1
ATOM 1558 N N . THR A 1 204 ? 57.527 7.971 -46.691 1.00 41.59 204 THR A N 1
ATOM 1559 C CA . THR A 1 204 ? 57.921 9.305 -47.185 1.00 41.59 204 THR A CA 1
ATOM 1560 C C . THR A 1 204 ? 57.731 10.314 -46.065 1.00 41.59 204 THR A C 1
ATOM 1562 O O . THR A 1 204 ? 56.608 10.565 -45.633 1.00 41.59 204 THR A O 1
ATOM 1565 N N . ASP A 1 205 ? 58.847 10.868 -45.602 1.00 48.47 205 ASP A N 1
ATOM 1566 C CA . ASP A 1 205 ? 58.861 12.145 -44.909 1.00 48.47 205 ASP A CA 1
ATOM 1567 C C . ASP A 1 205 ? 58.303 13.220 -45.865 1.00 48.47 205 ASP A C 1
ATOM 1569 O O . ASP A 1 205 ? 58.649 13.235 -47.048 1.00 48.47 205 ASP A O 1
ATOM 1573 N N . ASP A 1 206 ? 57.488 14.122 -45.317 1.00 47.53 206 ASP A N 1
ATOM 1574 C CA . ASP A 1 206 ? 57.332 15.520 -45.759 1.00 47.53 206 ASP A CA 1
ATOM 1575 C C . ASP A 1 206 ? 56.109 15.989 -46.575 1.00 47.53 206 ASP A C 1
ATOM 1577 O O . ASP A 1 206 ? 56.111 17.125 -47.018 1.00 47.53 206 ASP A O 1
ATOM 1581 N N . ASP A 1 207 ? 55.007 15.240 -46.674 1.00 44.41 207 ASP A N 1
ATOM 1582 C CA . ASP A 1 207 ? 53.698 15.859 -46.982 1.00 44.41 207 ASP A CA 1
ATOM 1583 C C . ASP A 1 207 ? 52.570 15.060 -46.317 1.00 44.41 207 ASP A C 1
ATOM 1585 O O . ASP A 1 207 ? 52.001 14.117 -46.870 1.00 44.41 207 ASP A O 1
ATOM 1589 N N . GLY A 1 208 ? 52.300 15.403 -45.055 1.00 45.03 208 GLY A N 1
ATOM 1590 C CA . GLY A 1 208 ? 51.254 14.780 -44.252 1.00 45.03 208 GLY A CA 1
ATOM 1591 C C . GLY A 1 208 ? 49.886 15.006 -44.884 1.00 45.03 208 GLY A C 1
ATOM 1592 O O . GLY A 1 208 ? 49.407 16.136 -44.934 1.00 45.03 208 GLY A O 1
ATOM 1593 N N . ASP A 1 209 ? 49.259 13.926 -45.346 1.00 46.44 209 ASP A N 1
ATOM 1594 C CA . ASP A 1 209 ? 47.909 13.943 -45.900 1.00 46.44 209 ASP A CA 1
ATOM 1595 C C . ASP A 1 209 ? 46.942 14.597 -44.880 1.00 46.44 209 ASP A C 1
ATOM 1597 O O . ASP A 1 209 ? 46.684 14.024 -43.809 1.00 46.44 209 ASP A O 1
ATOM 1601 N N . PRO A 1 210 ? 46.424 15.815 -45.150 1.00 48.16 210 PRO A N 1
ATOM 1602 C CA . PRO A 1 210 ? 45.655 16.598 -44.179 1.00 48.16 210 PRO A CA 1
ATOM 1603 C C . PRO A 1 210 ? 44.337 15.917 -43.805 1.00 48.16 210 PRO A C 1
ATOM 1605 O O . PRO A 1 210 ? 43.736 16.234 -42.777 1.00 48.16 210 PRO A O 1
ATOM 1608 N N . VAL A 1 211 ? 43.897 14.953 -44.618 1.00 46.16 211 VAL A N 1
ATOM 1609 C CA . VAL A 1 211 ? 42.702 14.155 -44.366 1.00 46.16 211 VAL A CA 1
ATOM 1610 C C . VAL A 1 211 ? 42.944 13.155 -43.237 1.00 46.16 211 VAL A C 1
ATOM 1612 O O . VAL A 1 211 ? 42.069 12.994 -42.396 1.00 46.16 211 VAL A O 1
ATOM 1615 N N . ALA A 1 212 ? 44.127 12.538 -43.150 1.00 49.34 212 ALA A N 1
ATOM 1616 C CA . ALA A 1 212 ? 44.448 11.594 -42.078 1.00 49.34 212 ALA A CA 1
ATOM 1617 C C . ALA A 1 212 ? 44.710 12.313 -40.745 1.00 49.34 212 ALA A C 1
ATOM 1619 O O . ALA A 1 212 ? 44.204 11.875 -39.714 1.00 49.34 212 ALA A O 1
ATOM 1620 N N . GLY A 1 213 ? 45.427 13.445 -40.770 1.00 47.59 213 GLY A N 1
ATOM 1621 C CA . GLY A 1 213 ? 45.692 14.263 -39.578 1.00 47.59 213 GLY A CA 1
ATOM 1622 C C . GLY A 1 213 ? 44.435 14.942 -39.025 1.00 47.59 213 GLY A C 1
ATOM 1623 O O . GLY A 1 213 ? 44.134 14.816 -37.841 1.00 47.59 213 GLY A O 1
ATOM 1624 N N . GLY A 1 214 ? 43.636 15.576 -39.892 1.00 47.94 214 GLY A N 1
ATOM 1625 C CA . GLY A 1 214 ? 42.380 16.221 -39.493 1.00 47.94 214 GLY A CA 1
ATOM 1626 C C . GLY A 1 214 ? 41.303 15.230 -39.046 1.00 47.94 214 GLY A C 1
ATOM 1627 O O . GLY A 1 214 ? 40.514 15.543 -38.155 1.00 47.94 214 GLY A O 1
ATOM 1628 N N . LEU A 1 215 ? 41.286 14.018 -39.616 1.00 51.59 215 LEU A N 1
ATOM 1629 C CA . LEU A 1 215 ? 40.424 12.933 -39.153 1.00 51.59 215 LEU A CA 1
ATOM 1630 C C . LEU A 1 215 ? 40.882 12.435 -37.779 1.00 51.59 215 LEU A C 1
ATOM 1632 O O . LEU A 1 215 ? 40.041 12.295 -36.902 1.00 51.59 215 LEU A O 1
ATOM 1636 N N . LEU A 1 216 ? 42.183 12.223 -37.555 1.00 50.91 216 LEU A N 1
ATOM 1637 C CA . LEU A 1 216 ? 42.705 11.800 -36.252 1.00 50.91 216 LEU A CA 1
ATOM 1638 C C . LEU A 1 216 ? 42.386 12.829 -35.155 1.00 50.91 216 LEU A C 1
ATOM 1640 O O . LEU A 1 216 ? 41.895 12.451 -34.096 1.00 50.91 216 LEU A O 1
ATOM 1644 N N . ASP A 1 217 ? 42.562 14.121 -35.436 1.00 51.03 217 ASP A N 1
ATOM 1645 C CA . ASP A 1 217 ? 42.252 15.207 -34.500 1.00 51.03 217 ASP A CA 1
ATOM 1646 C C . ASP A 1 217 ? 40.741 15.343 -34.240 1.00 51.03 217 ASP A C 1
ATOM 1648 O O . ASP A 1 217 ? 40.318 15.485 -33.090 1.00 51.03 217 ASP A O 1
ATOM 1652 N N . ALA A 1 218 ? 39.899 15.233 -35.277 1.00 50.12 218 ALA A N 1
ATOM 1653 C CA . ALA A 1 218 ? 38.440 15.218 -35.128 1.00 50.12 218 ALA A CA 1
ATOM 1654 C C . ALA A 1 218 ? 37.941 13.967 -34.379 1.00 50.12 218 ALA A C 1
ATOM 1656 O O . ALA A 1 218 ? 36.950 14.030 -33.648 1.00 50.12 218 ALA A O 1
ATOM 1657 N N . LEU A 1 219 ? 38.641 12.838 -34.524 1.00 50.81 219 LEU A N 1
ATOM 1658 C CA . LEU A 1 219 ? 38.372 11.585 -33.821 1.00 50.81 219 LEU A CA 1
ATOM 1659 C C . LEU A 1 219 ? 38.850 11.612 -32.363 1.00 50.81 219 LEU A C 1
ATOM 1661 O O . LEU A 1 219 ? 38.175 11.052 -31.505 1.00 50.81 219 LEU A O 1
ATOM 1665 N N . MET A 1 220 ? 39.958 12.291 -32.051 1.00 50.25 220 MET A N 1
ATOM 1666 C CA . MET A 1 220 ? 40.439 12.486 -30.675 1.00 50.25 220 MET A CA 1
ATOM 1667 C C . MET A 1 220 ? 39.574 13.466 -29.870 1.00 50.25 220 MET A C 1
ATOM 1669 O O . MET A 1 220 ? 39.558 13.411 -28.641 1.00 50.25 220 MET A O 1
ATOM 1673 N N . GLN A 1 221 ? 38.823 14.341 -30.544 1.00 51.75 221 GLN A N 1
ATOM 1674 C CA . GLN A 1 221 ? 37.859 15.254 -29.920 1.00 51.75 221 GLN A CA 1
ATOM 1675 C C . GLN A 1 221 ? 36.493 14.602 -29.619 1.00 51.75 221 GLN A C 1
ATOM 1677 O O . GLN A 1 221 ? 35.679 15.187 -28.900 1.00 51.75 221 GLN A O 1
ATOM 1682 N N . LEU A 1 222 ? 36.226 13.389 -30.119 1.00 51.81 222 LEU A N 1
ATOM 1683 C CA . LEU A 1 222 ? 35.017 12.626 -29.798 1.00 51.81 222 LEU A CA 1
ATOM 1684 C C . LEU A 1 222 ? 35.126 12.020 -28.388 1.00 51.81 222 LEU A C 1
ATOM 1686 O O . LEU A 1 222 ? 35.991 11.197 -28.100 1.00 51.81 222 LEU A O 1
ATOM 1690 N N . ARG A 1 223 ? 34.207 12.395 -27.489 1.00 42.81 223 ARG A N 1
ATOM 1691 C CA . ARG A 1 223 ? 34.039 11.734 -26.184 1.00 42.81 223 ARG A CA 1
ATOM 1692 C C . ARG A 1 223 ? 33.471 10.321 -26.390 1.00 42.81 223 ARG A C 1
ATOM 1694 O O . ARG A 1 223 ? 32.265 10.154 -26.541 1.00 42.81 223 ARG A O 1
ATOM 1701 N N . GLY A 1 224 ? 34.354 9.326 -26.406 1.00 51.03 224 GLY A N 1
ATOM 1702 C CA . GLY A 1 224 ? 34.060 7.895 -26.552 1.00 51.03 224 GLY A CA 1
ATOM 1703 C C . GLY A 1 224 ? 35.298 7.162 -27.078 1.00 51.03 224 GLY A C 1
ATOM 1704 O O . GLY A 1 224 ? 36.059 7.730 -27.853 1.00 51.03 224 GLY A O 1
ATOM 1705 N N . GLY A 1 225 ? 35.557 5.931 -26.633 1.00 47.69 225 GLY A N 1
ATOM 1706 C CA . GLY A 1 225 ? 36.756 5.187 -27.033 1.00 47.69 225 GLY A CA 1
ATOM 1707 C C . GLY A 1 225 ? 36.695 4.804 -28.510 1.00 47.69 225 GLY A C 1
ATOM 1708 O O . GLY A 1 225 ? 35.840 4.018 -28.903 1.00 47.69 225 GLY A O 1
ATOM 1709 N N . LEU A 1 226 ? 37.579 5.349 -29.343 1.00 49.72 226 LEU A N 1
ATOM 1710 C CA . LEU A 1 226 ? 37.615 5.042 -30.770 1.00 49.72 226 LEU A CA 1
ATOM 1711 C C . LEU A 1 226 ? 38.574 3.879 -31.058 1.00 49.72 226 LEU A C 1
ATOM 1713 O O . LEU A 1 226 ? 39.735 3.923 -30.655 1.00 49.72 226 LEU A O 1
ATOM 1717 N N . ALA A 1 227 ? 38.108 2.861 -31.783 1.00 48.00 227 ALA A N 1
ATOM 1718 C CA . ALA A 1 227 ? 38.947 1.772 -32.276 1.00 48.00 227 ALA A CA 1
ATOM 1719 C C . ALA A 1 227 ? 39.032 1.858 -33.805 1.00 48.00 227 ALA A C 1
ATOM 1721 O O . ALA A 1 227 ? 38.023 1.724 -34.495 1.00 48.00 227 ALA A O 1
ATOM 1722 N N . MET A 1 228 ? 40.232 2.095 -34.334 1.00 50.81 228 MET A N 1
ATOM 1723 C CA . MET A 1 228 ? 40.485 2.015 -35.774 1.00 50.81 228 MET A CA 1
ATOM 1724 C C . MET A 1 228 ? 40.745 0.557 -36.150 1.00 50.81 228 MET A C 1
ATOM 1726 O O . MET A 1 228 ? 41.566 -0.105 -35.516 1.00 50.81 228 MET A O 1
ATOM 1730 N N . VAL A 1 229 ? 40.039 0.054 -37.164 1.00 49.09 229 VAL A N 1
ATOM 1731 C CA . VAL A 1 229 ? 40.233 -1.305 -37.684 1.00 49.09 229 VAL A CA 1
ATOM 1732 C C . VAL A 1 229 ? 40.668 -1.193 -39.147 1.00 49.09 229 VAL A C 1
ATOM 1734 O O . VAL A 1 229 ? 39.910 -0.628 -39.940 1.00 49.09 229 VAL A O 1
ATOM 1737 N N . PRO A 1 230 ? 41.858 -1.701 -39.521 1.00 46.78 230 PRO A N 1
ATOM 1738 C CA . PRO A 1 230 ? 42.284 -1.722 -40.916 1.00 46.78 230 PRO A CA 1
ATOM 1739 C C . PRO A 1 230 ? 41.381 -2.667 -41.717 1.00 46.78 230 PRO A C 1
ATOM 1741 O O . PRO A 1 230 ? 41.062 -3.773 -41.271 1.00 46.78 230 PRO A O 1
ATOM 1744 N N . THR A 1 231 ? 40.933 -2.234 -42.895 1.00 46.19 231 THR A N 1
ATOM 1745 C CA . THR A 1 231 ? 40.082 -3.055 -43.767 1.00 46.19 231 THR A CA 1
ATOM 1746 C C . THR A 1 231 ? 40.902 -3.781 -44.825 1.00 46.19 231 THR A C 1
ATOM 1748 O O . THR A 1 231 ? 41.551 -3.135 -45.640 1.00 46.19 231 THR A O 1
ATOM 1751 N N . PHE A 1 232 ? 40.780 -5.110 -44.889 1.00 46.34 232 PHE A N 1
ATOM 1752 C CA . PHE A 1 232 ? 41.497 -5.964 -45.851 1.00 46.34 232 PHE A CA 1
ATOM 1753 C C . PHE A 1 232 ? 40.785 -6.168 -47.198 1.00 46.34 232 PHE A C 1
ATOM 1755 O O . PHE A 1 232 ? 41.275 -6.914 -48.044 1.00 46.34 232 PHE A O 1
ATOM 1762 N N . ASN A 1 233 ? 39.634 -5.529 -47.435 1.00 43.84 233 ASN A N 1
ATOM 1763 C CA . ASN A 1 233 ? 38.978 -5.575 -48.744 1.00 43.84 233 ASN A CA 1
ATOM 1764 C C . ASN A 1 233 ? 39.656 -4.590 -49.706 1.00 43.84 233 ASN A C 1
ATOM 1766 O O . ASN A 1 233 ? 39.076 -3.595 -50.138 1.00 43.84 233 ASN A O 1
ATOM 1770 N N . ALA A 1 234 ? 40.899 -4.898 -50.075 1.00 42.34 234 ALA A N 1
ATOM 1771 C CA . ALA A 1 234 ? 41.442 -4.444 -51.339 1.00 42.34 234 ALA A CA 1
ATOM 1772 C C . ALA A 1 234 ? 40.584 -5.095 -52.429 1.00 42.34 234 ALA A C 1
ATOM 1774 O O . ALA A 1 234 ? 40.703 -6.289 -52.709 1.00 42.34 234 ALA A O 1
ATOM 1775 N N . GLY A 1 235 ? 39.650 -4.327 -52.994 1.00 39.22 235 GLY A N 1
ATOM 1776 C CA . GLY A 1 235 ? 38.941 -4.741 -54.193 1.00 39.22 235 GLY A CA 1
ATOM 1777 C C . GLY A 1 235 ? 39.968 -5.221 -55.215 1.00 39.22 235 GLY A C 1
ATOM 1778 O O . GLY A 1 235 ? 40.855 -4.469 -55.614 1.00 39.22 235 GLY A O 1
ATOM 1779 N N . LEU A 1 236 ? 39.870 -6.489 -55.611 1.00 35.41 236 LEU A N 1
ATOM 1780 C CA . LEU A 1 236 ? 40.547 -7.030 -56.784 1.00 35.41 236 LEU A CA 1
ATOM 1781 C C . LEU A 1 236 ? 40.008 -6.279 -58.010 1.00 35.41 236 LEU A C 1
ATOM 1783 O O . LEU A 1 236 ? 39.054 -6.706 -58.653 1.00 35.41 236 LEU A O 1
ATOM 1787 N N . GLY A 1 237 ? 40.573 -5.110 -58.288 1.00 31.77 237 GLY A N 1
ATOM 1788 C CA . GLY A 1 237 ? 40.119 -4.236 -59.356 1.00 31.77 237 GLY A CA 1
ATOM 1789 C C . GLY A 1 237 ? 41.048 -3.046 -59.517 1.00 31.77 237 GLY A C 1
ATOM 1790 O O . GLY A 1 237 ? 40.969 -2.076 -58.773 1.00 31.77 237 GLY A O 1
ATOM 1791 N N . LEU A 1 238 ? 41.921 -3.122 -60.522 1.00 37.38 238 LEU A N 1
ATOM 1792 C CA . LEU A 1 238 ? 42.625 -1.975 -61.090 1.00 37.38 238 LEU A CA 1
ATOM 1793 C C . LEU A 1 238 ? 41.589 -0.926 -61.519 1.00 37.38 238 LEU A C 1
ATOM 1795 O O . LEU A 1 238 ? 40.972 -1.045 -62.574 1.00 37.38 238 LEU A O 1
ATOM 1799 N N . GLY A 1 239 ? 41.375 0.076 -60.676 1.00 34.59 239 GLY A N 1
ATOM 1800 C CA . GLY A 1 239 ? 40.420 1.144 -60.925 1.00 34.59 239 GLY A CA 1
ATOM 1801 C C . GLY A 1 239 ? 40.160 1.930 -59.652 1.00 34.59 239 GLY A C 1
ATOM 1802 O O . GLY A 1 239 ? 39.467 1.469 -58.751 1.00 34.59 239 GLY A O 1
ATOM 1803 N N . GLN A 1 240 ? 40.725 3.133 -59.587 1.00 45.22 240 GLN A N 1
ATOM 1804 C CA . GLN A 1 240 ? 40.307 4.164 -58.645 1.00 45.22 240 GLN A CA 1
ATOM 1805 C C . GLN A 1 240 ? 38.763 4.273 -58.656 1.00 45.22 240 GLN A C 1
ATOM 1807 O O . GLN A 1 240 ? 38.158 4.180 -59.723 1.00 45.22 240 GLN A O 1
ATOM 1812 N N . HIS A 1 241 ? 38.151 4.491 -57.481 1.00 39.12 241 HIS A N 1
ATOM 1813 C CA . HIS A 1 241 ? 36.734 4.868 -57.251 1.00 39.12 241 HIS A CA 1
ATOM 1814 C C . HIS A 1 241 ? 35.697 3.817 -56.811 1.00 39.12 241 HIS A C 1
ATOM 1816 O O . HIS A 1 241 ? 34.506 4.121 -56.864 1.00 39.12 241 HIS A O 1
ATOM 1822 N N . ALA A 1 242 ? 36.061 2.639 -56.297 1.00 42.34 242 ALA A N 1
ATOM 1823 C CA . ALA A 1 242 ? 35.031 1.736 -55.762 1.00 42.34 242 ALA A CA 1
ATOM 1824 C C . ALA A 1 242 ? 35.467 0.899 -54.550 1.00 42.34 242 ALA A C 1
ATOM 1826 O O . ALA A 1 242 ? 35.307 -0.317 -54.546 1.00 42.34 242 ALA A O 1
ATOM 1827 N N . ALA A 1 243 ? 35.923 1.547 -53.474 1.00 45.94 243 ALA A N 1
ATOM 1828 C CA . ALA A 1 243 ? 35.487 1.049 -52.170 1.00 45.94 243 ALA A CA 1
ATOM 1829 C C . ALA A 1 243 ? 33.992 1.404 -52.090 1.00 45.94 243 ALA A C 1
ATOM 1831 O O . ALA A 1 243 ? 33.661 2.591 -52.190 1.00 45.94 243 ALA A O 1
ATOM 1832 N N . PRO A 1 244 ? 33.061 0.436 -52.045 1.00 47.22 244 PRO A N 1
ATOM 1833 C CA . PRO A 1 244 ? 31.645 0.765 -52.006 1.00 47.22 244 PRO A CA 1
ATOM 1834 C C . PRO A 1 244 ? 31.400 1.680 -50.801 1.00 47.22 244 PRO A C 1
ATOM 1836 O O . PRO A 1 244 ? 31.856 1.379 -49.706 1.00 47.22 244 PRO A O 1
ATOM 1839 N N . GLN A 1 245 ? 30.649 2.777 -50.966 1.00 51.19 245 GLN A N 1
ATOM 1840 C CA . GLN A 1 245 ? 30.267 3.707 -49.879 1.00 51.19 245 GLN A CA 1
ATOM 1841 C C . GLN A 1 245 ? 29.676 3.007 -48.630 1.00 51.19 245 GLN A C 1
ATOM 1843 O O . GLN A 1 245 ? 29.535 3.613 -47.569 1.00 51.19 245 GLN A O 1
ATOM 1848 N N . ARG A 1 246 ? 29.301 1.725 -48.743 1.00 49.19 246 ARG A N 1
ATOM 1849 C CA . ARG A 1 246 ? 28.932 0.850 -47.625 1.00 49.19 246 ARG A CA 1
ATOM 1850 C C . ARG A 1 246 ? 30.074 0.575 -46.644 1.00 49.19 246 ARG A C 1
ATOM 1852 O O . ARG A 1 246 ? 29.777 0.429 -45.463 1.00 49.19 246 ARG A O 1
ATOM 1859 N N . ASP A 1 247 ? 31.320 0.552 -47.102 1.00 47.19 247 ASP A N 1
ATOM 1860 C CA . ASP A 1 247 ? 32.480 0.138 -46.308 1.00 47.19 247 ASP A CA 1
ATOM 1861 C C . ASP A 1 247 ? 33.016 1.261 -45.416 1.00 47.19 247 ASP A C 1
ATOM 1863 O O . ASP A 1 247 ? 33.799 0.993 -44.523 1.00 47.19 247 ASP A O 1
ATOM 1867 N N . TRP A 1 248 ? 32.577 2.509 -45.618 1.00 52.56 248 TRP A N 1
ATOM 1868 C CA . TRP A 1 248 ? 33.011 3.688 -44.848 1.00 52.56 248 TRP A CA 1
ATOM 1869 C C . TRP A 1 248 ? 31.996 4.080 -43.769 1.00 52.56 248 TRP A C 1
ATOM 1871 O O . TRP A 1 248 ? 32.008 5.191 -43.236 1.00 52.56 248 TRP A O 1
ATOM 1881 N N . ARG A 1 249 ? 31.057 3.181 -43.464 1.00 57.16 249 ARG A N 1
ATOM 1882 C CA . ARG A 1 249 ? 30.045 3.434 -42.445 1.00 57.16 249 ARG A CA 1
ATOM 1883 C C . ARG A 1 249 ? 30.674 3.276 -41.072 1.00 57.16 249 ARG A C 1
ATOM 1885 O O . ARG A 1 249 ? 31.096 2.184 -40.694 1.00 57.16 249 ARG A O 1
ATOM 1892 N N . THR A 1 250 ? 30.679 4.375 -40.324 1.00 57.50 250 THR A N 1
ATOM 1893 C CA . THR A 1 250 ? 30.945 4.376 -38.889 1.00 57.50 250 THR A CA 1
ATOM 1894 C C . THR A 1 250 ? 30.034 3.343 -38.239 1.00 57.50 250 THR A C 1
ATOM 1896 O O . THR A 1 250 ? 28.809 3.478 -38.224 1.00 57.50 250 THR A O 1
ATOM 1899 N N . THR A 1 251 ? 30.621 2.258 -37.745 1.00 61.97 251 THR A N 1
ATOM 1900 C CA . THR A 1 251 ? 29.851 1.267 -36.999 1.00 61.97 251 THR A CA 1
ATOM 1901 C C . THR A 1 251 ? 29.945 1.658 -35.541 1.00 61.97 251 THR A C 1
ATOM 1903 O O . THR A 1 251 ? 31.026 1.624 -34.952 1.00 61.97 251 THR A O 1
ATOM 1906 N N . ARG A 1 252 ? 28.817 2.080 -34.965 1.00 64.50 252 ARG A N 1
ATOM 1907 C CA . ARG A 1 252 ? 28.738 2.358 -33.533 1.00 64.50 252 ARG A CA 1
ATOM 1908 C C . ARG A 1 252 ? 29.047 1.068 -32.781 1.00 64.50 252 ARG A C 1
ATOM 1910 O O . ARG A 1 252 ? 28.317 0.089 -32.904 1.00 64.50 252 ARG A O 1
ATOM 1917 N N . ILE A 1 253 ? 30.114 1.092 -31.999 1.00 63.62 253 ILE A N 1
ATOM 1918 C CA . ILE A 1 253 ? 30.351 0.128 -30.936 1.00 63.62 253 ILE A CA 1
ATOM 1919 C C . ILE A 1 253 ? 29.742 0.723 -29.684 1.00 63.62 253 ILE A C 1
ATOM 1921 O O . ILE A 1 253 ? 30.067 1.829 -29.270 1.00 63.62 253 ILE A O 1
ATOM 1925 N N . GLY A 1 254 ? 28.828 0.013 -29.060 1.00 63.41 254 GLY A N 1
ATOM 1926 C CA . GLY A 1 254 ? 28.288 0.478 -27.804 1.00 63.41 254 GLY A CA 1
ATOM 1927 C C . GLY A 1 254 ? 26.967 -0.175 -27.479 1.00 63.41 254 GLY A C 1
ATOM 1928 O O . GLY A 1 254 ? 26.443 -0.948 -28.282 1.00 63.41 254 GLY A O 1
ATOM 1929 N N . PRO A 1 255 ? 26.424 0.172 -26.310 1.00 65.69 255 PRO A N 1
ATOM 1930 C CA . PRO A 1 255 ? 25.159 -0.345 -25.846 1.00 65.69 255 PRO A CA 1
ATOM 1931 C C . PRO A 1 255 ? 24.040 -0.027 -26.826 1.00 65.69 255 PRO A C 1
ATOM 1933 O O . PRO A 1 255 ? 23.795 1.136 -27.179 1.00 65.69 255 PRO A O 1
ATOM 1936 N N . ALA A 1 256 ? 23.366 -1.076 -27.260 1.00 73.69 256 ALA A N 1
ATOM 1937 C CA . ALA A 1 256 ? 22.184 -1.036 -28.092 1.00 73.69 256 ALA A CA 1
ATOM 1938 C C . ALA A 1 256 ? 21.301 -2.192 -27.613 1.00 73.69 256 ALA A C 1
ATOM 1940 O O . ALA A 1 256 ? 21.326 -3.266 -28.225 1.00 73.69 256 ALA A O 1
ATOM 1941 N N . PRO A 1 257 ? 20.562 -1.994 -26.502 1.00 78.12 257 PRO A N 1
ATOM 1942 C CA . PRO A 1 257 ? 19.752 -3.059 -25.948 1.00 78.12 257 PRO A CA 1
ATOM 1943 C C . PRO A 1 257 ? 18.777 -3.537 -27.017 1.00 78.12 257 PRO A C 1
ATOM 1945 O O . PRO A 1 257 ? 18.180 -2.733 -27.740 1.00 78.12 257 PRO A O 1
ATOM 1948 N N . SER A 1 258 ? 18.646 -4.857 -27.136 1.00 85.12 258 SER A N 1
ATOM 1949 C CA . SER A 1 258 ? 17.728 -5.453 -28.103 1.00 85.12 258 SER A CA 1
ATOM 1950 C C . SER A 1 258 ? 16.304 -4.945 -27.863 1.00 85.12 258 SER A C 1
ATOM 1952 O O . SER A 1 258 ? 15.926 -4.649 -26.722 1.00 85.12 258 SER A O 1
ATOM 1954 N N . LYS A 1 259 ? 15.501 -4.848 -28.926 1.00 85.94 259 LYS A N 1
ATOM 1955 C CA . LYS A 1 259 ? 14.099 -4.431 -28.801 1.00 85.94 259 LYS A CA 1
ATOM 1956 C C . LYS A 1 259 ? 13.356 -5.353 -27.830 1.00 85.94 259 LYS A C 1
ATOM 1958 O O . LYS A 1 259 ? 12.591 -4.888 -26.996 1.00 85.94 259 LYS A O 1
ATOM 1963 N N . GLU A 1 260 ? 13.673 -6.641 -27.882 1.00 88.50 260 GLU A N 1
ATOM 1964 C CA . GLU A 1 260 ? 13.150 -7.674 -26.999 1.00 88.50 260 GLU A CA 1
ATOM 1965 C C . GLU A 1 260 ? 13.469 -7.383 -25.524 1.00 88.50 260 GLU A C 1
ATOM 1967 O O . GLU A 1 260 ? 12.616 -7.583 -24.665 1.00 88.50 260 GLU A O 1
ATOM 1972 N N . THR A 1 261 ? 14.664 -6.863 -25.215 1.00 85.19 261 THR A N 1
ATOM 1973 C CA . THR A 1 261 ? 15.040 -6.455 -23.850 1.00 85.19 261 THR A CA 1
ATOM 1974 C C . THR A 1 261 ? 14.212 -5.263 -23.370 1.00 85.19 261 THR A C 1
ATOM 1976 O O . THR A 1 261 ? 13.798 -5.235 -22.212 1.00 85.19 261 THR A O 1
ATOM 1979 N N . ILE A 1 262 ? 13.971 -4.279 -24.242 1.00 84.56 262 ILE A N 1
ATOM 1980 C CA . ILE A 1 262 ? 13.185 -3.079 -23.915 1.00 84.56 262 ILE A CA 1
ATOM 1981 C C . ILE A 1 262 ? 11.719 -3.457 -23.671 1.00 84.56 262 ILE A C 1
ATOM 1983 O O . ILE A 1 262 ? 11.157 -3.082 -22.640 1.00 84.56 262 ILE A O 1
ATOM 1987 N N . ASP A 1 263 ? 11.133 -4.246 -24.572 1.00 88.31 263 ASP A N 1
ATOM 1988 C CA . ASP A 1 263 ? 9.752 -4.722 -24.464 1.00 88.31 263 ASP A CA 1
ATOM 1989 C C . ASP A 1 263 ?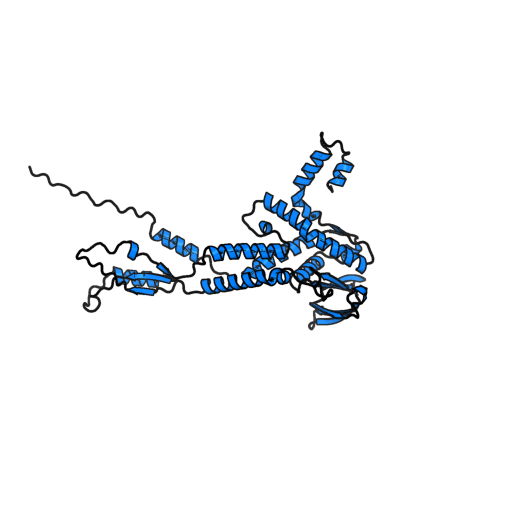 9.576 -5.581 -23.196 1.00 88.31 263 ASP A C 1
ATOM 1991 O O . ASP A 1 263 ? 8.621 -5.398 -22.437 1.00 88.31 263 ASP A O 1
ATOM 1995 N N . LEU A 1 264 ? 10.544 -6.458 -22.897 1.00 89.31 264 LEU A N 1
ATOM 1996 C CA . LEU A 1 264 ? 10.537 -7.271 -21.681 1.00 89.31 264 LEU A CA 1
ATOM 1997 C C . LEU A 1 264 ? 10.671 -6.421 -20.412 1.00 89.31 264 LEU A C 1
ATOM 1999 O O . LEU A 1 264 ? 9.982 -6.688 -19.428 1.00 89.31 264 LEU A O 1
ATOM 2003 N N . ARG A 1 265 ? 11.529 -5.392 -20.412 1.00 88.38 265 ARG A N 1
ATOM 2004 C CA . ARG A 1 265 ? 11.641 -4.451 -19.286 1.00 88.38 265 ARG A CA 1
ATOM 2005 C C . ARG A 1 265 ? 10.298 -3.786 -19.015 1.00 88.38 265 ARG A C 1
ATOM 2007 O O . ARG A 1 265 ? 9.861 -3.748 -17.868 1.00 88.38 265 ARG A O 1
ATOM 2014 N N . GLN A 1 266 ? 9.645 -3.285 -20.061 1.00 88.25 266 GLN A N 1
ATOM 2015 C CA . GLN A 1 266 ? 8.345 -2.641 -19.934 1.00 88.25 266 GLN A CA 1
ATOM 2016 C C . GLN A 1 266 ? 7.300 -3.609 -19.368 1.00 88.25 266 GLN A C 1
ATOM 2018 O O . GLN A 1 266 ? 6.629 -3.267 -18.398 1.00 88.25 266 GLN A O 1
ATOM 2023 N N . GLN A 1 267 ? 7.211 -4.829 -19.901 1.00 90.94 267 GLN A N 1
ATOM 2024 C CA . GLN A 1 267 ? 6.289 -5.845 -19.391 1.00 90.94 267 GLN A CA 1
ATOM 2025 C C . GLN A 1 267 ? 6.536 -6.152 -17.908 1.00 90.94 267 GLN A C 1
ATOM 2027 O O . GLN A 1 267 ? 5.608 -6.181 -17.107 1.00 90.94 267 GLN A O 1
ATOM 2032 N N . VAL A 1 268 ? 7.797 -6.304 -17.510 1.00 89.81 268 VAL A N 1
ATOM 2033 C CA . VAL A 1 268 ? 8.163 -6.588 -16.119 1.00 89.81 268 VAL A CA 1
ATOM 2034 C C . VAL A 1 268 ? 7.803 -5.435 -15.176 1.00 89.81 268 VAL A C 1
ATOM 2036 O O . VAL A 1 268 ? 7.357 -5.675 -14.054 1.00 89.81 268 VAL A O 1
ATOM 2039 N N . VAL A 1 269 ? 7.959 -4.182 -15.609 1.00 87.88 269 VAL A N 1
ATOM 2040 C CA . VAL A 1 269 ? 7.526 -2.999 -14.843 1.00 87.88 269 VAL A CA 1
ATOM 2041 C C . VAL A 1 269 ? 6.012 -2.999 -14.615 1.00 87.88 269 VAL A C 1
ATOM 2043 O O . VAL A 1 269 ? 5.532 -2.633 -13.536 1.00 87.88 269 VAL A O 1
ATOM 2046 N N . GLU A 1 270 ? 5.258 -3.418 -15.624 1.00 91.06 270 GLU A N 1
ATOM 2047 C CA . GLU A 1 270 ? 3.802 -3.502 -15.578 1.00 91.06 270 GLU A CA 1
ATOM 2048 C C . GLU A 1 270 ? 3.358 -4.622 -14.639 1.00 91.06 270 GLU A C 1
ATOM 2050 O O . GLU A 1 270 ? 2.604 -4.355 -13.704 1.00 91.06 270 GLU A O 1
ATOM 2055 N N . ASP A 1 271 ? 3.943 -5.812 -14.781 1.00 91.31 271 ASP A N 1
ATOM 2056 C CA . ASP A 1 271 ? 3.707 -6.959 -13.903 1.00 91.31 271 ASP A CA 1
ATOM 2057 C C . ASP A 1 271 ? 4.040 -6.635 -12.434 1.00 91.31 271 ASP A C 1
ATOM 2059 O O . ASP A 1 271 ? 3.324 -7.041 -11.519 1.00 91.31 271 ASP A O 1
ATOM 2063 N N . LEU A 1 272 ? 5.115 -5.878 -12.173 1.00 89.50 272 LEU A N 1
ATOM 2064 C CA . LEU A 1 272 ? 5.475 -5.441 -10.818 1.00 89.50 272 LEU A CA 1
ATOM 2065 C C . LEU A 1 272 ? 4.480 -4.437 -10.234 1.00 89.50 272 LEU A C 1
ATOM 2067 O O . LEU A 1 272 ? 4.188 -4.483 -9.035 1.00 89.50 272 LEU A O 1
ATOM 2071 N N . SER A 1 273 ? 3.973 -3.528 -11.068 1.00 92.12 273 SER A N 1
ATOM 2072 C CA . SER A 1 273 ? 2.938 -2.576 -10.661 1.00 92.12 273 SER A CA 1
ATOM 2073 C C . SER A 1 273 ? 1.649 -3.324 -10.311 1.00 92.12 273 SER A C 1
ATOM 2075 O O . SER A 1 273 ? 1.072 -3.102 -9.244 1.00 92.12 273 SER A O 1
ATOM 2077 N N . GLU A 1 274 ? 1.252 -4.279 -11.153 1.00 92.62 274 GLU A N 1
ATOM 2078 C CA . GLU A 1 274 ? 0.073 -5.122 -10.948 1.00 92.62 274 GLU A CA 1
ATOM 2079 C C . GLU A 1 274 ? 0.209 -6.039 -9.728 1.00 92.62 274 GLU A C 1
ATOM 2081 O O . GLU A 1 274 ? -0.746 -6.170 -8.961 1.00 92.62 274 GLU A O 1
ATOM 2086 N N . ALA A 1 275 ? 1.398 -6.592 -9.467 1.00 91.25 275 ALA A N 1
ATOM 2087 C CA . ALA A 1 275 ? 1.676 -7.364 -8.254 1.00 91.25 275 ALA A CA 1
ATOM 2088 C C . ALA A 1 275 ? 1.477 -6.530 -6.977 1.00 91.25 275 ALA A C 1
ATOM 2090 O O . ALA A 1 275 ? 0.973 -7.034 -5.973 1.00 91.25 275 ALA A O 1
ATOM 2091 N N . ALA A 1 276 ? 1.813 -5.236 -7.019 1.00 92.31 276 ALA A N 1
ATOM 2092 C CA . ALA A 1 276 ? 1.524 -4.277 -5.950 1.00 92.31 276 ALA A CA 1
ATOM 2093 C C . ALA A 1 276 ? 0.066 -3.775 -5.958 1.00 92.31 276 ALA A C 1
ATOM 2095 O O . ALA A 1 276 ? -0.272 -2.851 -5.214 1.00 92.31 276 ALA A O 1
ATOM 2096 N N . GLY A 1 277 ? -0.801 -4.337 -6.803 1.00 94.56 277 GLY A N 1
ATOM 2097 C CA . GLY A 1 277 ? -2.195 -3.940 -6.956 1.00 94.56 277 GLY A CA 1
ATOM 2098 C C . GLY A 1 277 ? -2.383 -2.569 -7.603 1.00 94.56 277 GLY A C 1
ATOM 2099 O O . GLY A 1 277 ? -3.461 -2.004 -7.483 1.00 94.56 277 GLY A O 1
ATOM 2100 N N . VAL A 1 278 ? -1.365 -1.994 -8.250 1.00 95.44 278 VAL A N 1
ATOM 2101 C CA . VAL A 1 278 ? -1.449 -0.699 -8.940 1.00 95.44 278 VAL A CA 1
ATOM 2102 C C . VAL A 1 278 ? -1.556 -0.944 -10.447 1.00 95.44 278 VAL A C 1
ATOM 2104 O O . VAL A 1 278 ? -0.583 -1.383 -11.055 1.00 95.44 278 VAL A O 1
ATOM 2107 N N . PRO A 1 279 ? -2.688 -0.616 -11.095 1.00 94.81 279 PRO A N 1
ATOM 2108 C CA . PRO A 1 279 ? -2.820 -0.779 -12.539 1.00 94.81 279 PRO A CA 1
ATOM 2109 C C . PRO A 1 279 ? -1.729 -0.020 -13.303 1.00 94.81 279 PRO A C 1
ATOM 2111 O O . PRO A 1 279 ? -1.558 1.184 -13.096 1.00 94.81 279 PRO A O 1
ATOM 2114 N N . ALA A 1 280 ? -1.043 -0.685 -14.235 1.00 91.62 280 ALA A N 1
ATOM 2115 C CA . ALA A 1 280 ? 0.068 -0.113 -15.006 1.00 91.62 280 ALA A CA 1
ATOM 2116 C C . ALA A 1 280 ? -0.290 1.190 -15.751 1.00 91.62 280 ALA A C 1
ATOM 2118 O O . ALA A 1 280 ? 0.523 2.098 -15.913 1.00 91.62 280 ALA A O 1
ATOM 2119 N N . VAL A 1 281 ? -1.553 1.349 -16.150 1.00 92.38 281 VAL A N 1
ATOM 2120 C CA . VAL A 1 281 ? -2.062 2.579 -16.784 1.00 92.38 281 VAL A CA 1
ATOM 2121 C C . VAL A 1 281 ? -1.812 3.823 -15.916 1.00 92.38 281 VAL A C 1
ATOM 2123 O O . VAL A 1 281 ? -1.618 4.918 -16.449 1.00 92.38 281 VAL A O 1
ATOM 2126 N N . LEU A 1 282 ? -1.791 3.665 -14.587 1.00 89.81 282 LEU A N 1
ATOM 2127 C CA . LEU A 1 282 ? -1.529 4.734 -13.625 1.00 89.81 282 LEU A CA 1
ATOM 2128 C C . LEU A 1 282 ? -0.049 5.111 -13.507 1.00 89.81 282 LEU A C 1
ATOM 2130 O O . LEU A 1 282 ? 0.229 6.186 -12.969 1.00 89.81 282 LEU A O 1
ATOM 2134 N N . THR A 1 283 ? 0.872 4.253 -13.941 1.00 85.06 283 THR A N 1
ATOM 2135 C CA . THR A 1 283 ? 2.321 4.498 -13.898 1.00 85.06 283 THR A CA 1
ATOM 2136 C C . THR A 1 283 ? 2.855 4.960 -15.252 1.00 85.06 283 THR A C 1
ATOM 2138 O O . THR A 1 283 ? 3.798 5.747 -15.291 1.00 85.06 283 THR A O 1
ATOM 2141 N N . ARG A 1 284 ? 2.202 4.584 -16.360 1.00 84.06 284 ARG A N 1
ATOM 2142 C CA . ARG A 1 284 ? 2.569 5.044 -17.706 1.00 84.06 284 ARG A CA 1
ATOM 2143 C C . ARG A 1 284 ? 2.267 6.545 -17.909 1.00 84.06 284 ARG A C 1
ATOM 2145 O O . ARG A 1 284 ? 1.122 6.981 -17.712 1.00 84.06 284 ARG A O 1
ATOM 2152 N N . PRO A 1 285 ? 3.247 7.357 -18.354 1.00 80.25 285 PRO A N 1
ATOM 2153 C CA . PRO A 1 285 ? 3.033 8.784 -18.600 1.00 80.25 285 PRO A CA 1
ATOM 2154 C C . PRO A 1 285 ? 2.057 9.022 -19.760 1.00 80.25 285 PRO A C 1
ATOM 2156 O O . PRO A 1 285 ? 1.199 9.903 -19.667 1.00 80.25 285 PRO A O 1
ATOM 2159 N N . GLU A 1 286 ? 2.129 8.163 -20.776 1.00 85.62 286 GLU A N 1
ATOM 2160 C CA . GLU A 1 286 ? 1.449 8.247 -22.077 1.00 85.62 286 GLU A CA 1
ATOM 2161 C C . GLU A 1 286 ? -0.059 7.965 -22.017 1.00 85.62 286 GLU A C 1
ATOM 2163 O O . GLU A 1 286 ? -0.785 8.235 -22.970 1.00 85.62 286 GLU A O 1
ATOM 2168 N N . SER A 1 287 ? -0.555 7.420 -20.901 1.00 87.19 287 SER A N 1
ATOM 2169 C CA . SER A 1 287 ? -1.959 7.023 -20.795 1.00 87.19 287 SER A CA 1
ATOM 2170 C C . SER A 1 287 ? -2.902 8.231 -20.816 1.00 87.19 287 SER A C 1
ATOM 2172 O O . SER A 1 287 ? -2.701 9.212 -20.087 1.00 87.19 287 SER A O 1
ATOM 2174 N N . ASP A 1 288 ? -3.985 8.104 -21.587 1.00 90.88 288 ASP A N 1
ATOM 2175 C CA . ASP A 1 288 ? -5.067 9.088 -21.659 1.00 90.88 288 ASP A CA 1
ATOM 2176 C C . ASP A 1 288 ? -5.725 9.325 -20.285 1.00 90.88 288 ASP A C 1
ATOM 2178 O O . ASP A 1 288 ? -5.792 8.442 -19.423 1.00 90.88 288 ASP A O 1
ATOM 2182 N N . GLY A 1 289 ? -6.262 10.529 -20.084 1.00 84.75 289 GLY A N 1
ATOM 2183 C CA . GLY A 1 289 ? -6.985 10.910 -18.878 1.00 84.75 289 GLY A CA 1
ATOM 2184 C C . GLY A 1 289 ? -8.205 10.027 -18.609 1.00 84.75 289 GLY A C 1
ATOM 2185 O O . GLY A 1 289 ? -8.481 9.727 -17.447 1.00 84.75 289 GLY A O 1
ATOM 2186 N N . THR A 1 290 ? -8.910 9.565 -19.646 1.00 85.56 290 THR A N 1
ATOM 2187 C CA . THR A 1 290 ? -10.053 8.649 -19.487 1.00 85.56 290 THR A CA 1
ATOM 2188 C C . THR A 1 290 ? -9.594 7.294 -18.958 1.00 85.56 290 THR A C 1
ATOM 2190 O O . THR A 1 290 ? -10.138 6.801 -17.969 1.00 85.56 290 THR A O 1
ATOM 2193 N N . ALA A 1 291 ? -8.537 6.737 -19.553 1.00 87.62 291 ALA A N 1
ATOM 2194 C CA . ALA A 1 291 ? -7.941 5.477 -19.120 1.00 87.62 291 ALA A CA 1
ATOM 2195 C C . ALA A 1 291 ? -7.400 5.570 -17.683 1.00 87.62 291 ALA A C 1
ATOM 2197 O O . ALA A 1 291 ? -7.628 4.670 -16.879 1.00 87.62 291 ALA A O 1
ATOM 2198 N N . LYS A 1 292 ? -6.759 6.690 -17.316 1.00 89.00 292 LYS A N 1
ATOM 2199 C CA . LYS A 1 292 ? -6.273 6.932 -15.946 1.00 89.00 292 LYS A CA 1
ATOM 2200 C C . LYS A 1 292 ? -7.409 6.985 -14.920 1.00 89.00 292 LYS A C 1
ATOM 2202 O O . LYS A 1 292 ? -7.232 6.476 -13.817 1.00 89.00 292 LYS A O 1
ATOM 2207 N N . ARG A 1 293 ? -8.569 7.567 -15.250 1.00 87.06 293 ARG A N 1
ATOM 2208 C CA . ARG A 1 293 ? -9.737 7.580 -14.344 1.00 87.06 293 ARG A CA 1
ATOM 2209 C C . ARG A 1 293 ? -10.293 6.180 -14.124 1.00 87.06 293 ARG A C 1
ATOM 2211 O O . ARG A 1 293 ? -10.546 5.811 -12.983 1.00 87.06 293 ARG A O 1
ATOM 2218 N N . GLU A 1 294 ? -10.437 5.407 -15.196 1.00 88.44 294 GLU A N 1
ATOM 2219 C CA . GLU A 1 294 ? -10.929 4.033 -15.103 1.00 88.44 294 GLU A CA 1
ATOM 2220 C C . GLU A 1 294 ? -9.964 3.144 -14.318 1.00 88.44 294 GLU A C 1
ATOM 2222 O O . GLU A 1 294 ? -10.365 2.466 -13.377 1.00 88.44 294 GLU A O 1
ATOM 2227 N N . ALA A 1 295 ? -8.670 3.227 -14.622 1.00 91.88 295 ALA A N 1
ATOM 2228 C CA . ALA A 1 295 ? -7.637 2.517 -13.881 1.00 91.88 295 ALA A CA 1
ATOM 2229 C C . ALA A 1 295 ? -7.635 2.898 -12.393 1.00 91.88 295 ALA A C 1
ATOM 2231 O O . ALA A 1 295 ? -7.432 2.048 -11.532 1.00 91.88 295 ALA A O 1
ATOM 2232 N N . TYR A 1 296 ? -7.909 4.163 -12.067 1.00 91.00 296 TYR A N 1
ATOM 2233 C CA . TYR A 1 296 ? -8.044 4.593 -10.681 1.00 91.00 296 TYR A CA 1
ATOM 2234 C C . TYR A 1 296 ? -9.287 4.010 -9.996 1.00 91.00 296 TYR A C 1
ATOM 2236 O O . TYR A 1 296 ? -9.218 3.610 -8.837 1.00 91.00 296 TYR A O 1
ATOM 2244 N N . ARG A 1 297 ? -10.413 3.906 -10.710 1.00 89.44 297 ARG A N 1
ATOM 2245 C CA . ARG A 1 297 ? -11.621 3.237 -10.210 1.00 89.44 297 ARG A CA 1
ATOM 2246 C C . ARG A 1 297 ? -11.361 1.759 -9.927 1.00 89.44 297 ARG A C 1
ATOM 2248 O O . ARG A 1 297 ? -11.715 1.285 -8.850 1.00 89.44 297 ARG A O 1
ATOM 2255 N N . VAL A 1 298 ? -10.705 1.066 -10.859 1.00 92.00 298 VAL A N 1
ATOM 2256 C CA . VAL A 1 298 ? -10.290 -0.331 -10.683 1.00 92.00 298 VAL A CA 1
ATOM 2257 C C . VAL A 1 298 ? -9.376 -0.451 -9.469 1.00 92.00 298 VAL A C 1
ATOM 2259 O O . VAL A 1 298 ? -9.697 -1.218 -8.575 1.00 92.00 298 VAL A O 1
ATOM 2262 N N . PHE A 1 299 ? -8.333 0.379 -9.358 1.00 94.44 299 PHE A N 1
ATOM 2263 C CA . PHE A 1 299 ? -7.437 0.411 -8.195 1.00 94.44 299 PHE A CA 1
ATOM 2264 C C . PHE A 1 299 ? -8.189 0.536 -6.861 1.00 94.44 299 PHE A C 1
ATOM 2266 O O . PHE A 1 299 ? -7.912 -0.199 -5.910 1.00 94.44 299 PHE A O 1
ATOM 2273 N N . VAL A 1 300 ? -9.159 1.454 -6.787 1.00 93.12 300 VAL A N 1
ATOM 2274 C CA . VAL A 1 300 ? -9.959 1.651 -5.574 1.00 93.12 300 VAL A CA 1
ATOM 2275 C C . VAL A 1 300 ? -10.796 0.409 -5.258 1.00 93.12 300 VAL A C 1
ATOM 2277 O O . VAL A 1 300 ? -10.821 -0.028 -4.110 1.00 93.12 300 VAL A O 1
ATOM 2280 N N . ALA A 1 301 ? -11.456 -0.170 -6.261 1.00 91.56 301 ALA A N 1
ATOM 2281 C CA . ALA A 1 301 ? -12.364 -1.297 -6.078 1.00 91.56 301 ALA A CA 1
ATOM 2282 C C . ALA A 1 301 ? -11.642 -2.631 -5.818 1.00 91.56 301 ALA A C 1
ATOM 2284 O O . ALA A 1 301 ? -12.045 -3.376 -4.931 1.00 91.56 301 ALA A O 1
ATOM 2285 N N . SER A 1 302 ? -10.588 -2.941 -6.578 1.00 93.19 302 SER A N 1
ATOM 2286 C CA . SER A 1 302 ? -9.920 -4.248 -6.547 1.00 93.19 302 SER A CA 1
ATOM 2287 C C . SER A 1 302 ? -8.842 -4.362 -5.481 1.00 93.19 302 SER A C 1
ATOM 2289 O O . SER A 1 302 ? -8.547 -5.466 -5.038 1.00 93.19 302 SER A O 1
ATOM 2291 N N . SER A 1 303 ? -8.213 -3.246 -5.108 1.00 94.88 303 SER A N 1
ATOM 2292 C CA . SER A 1 303 ? -6.989 -3.275 -4.304 1.00 94.88 303 SER A CA 1
ATOM 2293 C C . SER A 1 303 ? -7.148 -2.469 -3.024 1.00 94.88 303 SER A C 1
ATOM 2295 O O . SER A 1 303 ? -6.956 -3.007 -1.935 1.00 94.88 303 SER A O 1
ATOM 2297 N N . LEU A 1 304 ? -7.559 -1.202 -3.122 1.00 95.69 304 LEU A N 1
ATOM 2298 C CA . LEU A 1 304 ? -7.695 -0.352 -1.941 1.00 95.69 304 LEU A CA 1
ATOM 2299 C C . LEU A 1 304 ? -8.827 -0.815 -1.019 1.00 95.69 304 LEU A C 1
ATOM 2301 O O . LEU A 1 304 ? -8.596 -0.942 0.178 1.00 95.69 304 LEU A O 1
ATOM 2305 N N . ARG A 1 305 ? -10.036 -1.057 -1.545 1.00 95.31 305 ARG A N 1
ATOM 2306 C CA . ARG A 1 305 ? -11.202 -1.386 -0.710 1.00 95.31 305 ARG A CA 1
ATOM 2307 C C . ARG A 1 305 ? -10.995 -2.655 0.130 1.00 95.31 305 ARG A C 1
ATOM 2309 O O . ARG A 1 305 ? -11.200 -2.537 1.333 1.00 95.31 305 ARG A O 1
ATOM 2316 N N . PRO A 1 306 ? -10.495 -3.784 -0.409 1.00 95.81 306 PRO A N 1
ATOM 2317 C CA . PRO A 1 306 ? -10.211 -4.965 0.409 1.00 95.81 306 PRO A CA 1
ATOM 2318 C C . PRO A 1 306 ? -9.214 -4.703 1.544 1.00 95.81 306 PRO A C 1
ATOM 2320 O O . PRO A 1 306 ? -9.391 -5.205 2.653 1.00 95.81 306 PRO A O 1
ATOM 2323 N N . LEU A 1 307 ? -8.187 -3.878 1.298 1.00 96.19 307 LEU A N 1
ATOM 2324 C CA . LEU A 1 307 ? -7.249 -3.484 2.349 1.00 96.19 307 LEU A CA 1
ATOM 2325 C C . LEU A 1 307 ? -7.933 -2.613 3.412 1.00 96.19 307 LEU A C 1
ATOM 2327 O O . LEU A 1 307 ? -7.677 -2.779 4.603 1.00 96.19 307 LEU A O 1
ATOM 2331 N N . LEU A 1 308 ? -8.800 -1.685 2.999 1.00 97.00 308 LEU A N 1
ATOM 2332 C CA . LEU A 1 308 ? -9.571 -0.867 3.933 1.00 97.00 308 LEU A CA 1
ATOM 2333 C C . LEU A 1 308 ? -10.516 -1.726 4.774 1.00 97.00 308 LEU A C 1
ATOM 2335 O O . LEU A 1 308 ? -10.516 -1.550 5.984 1.00 97.00 308 LEU A O 1
ATOM 2339 N N . ASP A 1 309 ? -11.231 -2.682 4.176 1.00 97.31 309 ASP A N 1
ATOM 2340 C CA . ASP A 1 309 ? -12.110 -3.620 4.889 1.00 97.31 309 ASP A CA 1
ATOM 2341 C C . ASP A 1 309 ? -11.328 -4.420 5.945 1.00 97.31 309 ASP A C 1
ATOM 2343 O O . ASP A 1 309 ? -11.757 -4.561 7.091 1.00 97.31 309 ASP A O 1
ATOM 2347 N N . GLN A 1 310 ? -10.130 -4.896 5.594 1.00 96.44 310 GLN A N 1
ATOM 2348 C CA . GLN A 1 310 ? -9.251 -5.585 6.537 1.00 96.44 310 GLN A CA 1
ATOM 2349 C C . GLN A 1 310 ? -8.831 -4.672 7.699 1.00 96.44 310 GLN A C 1
ATOM 2351 O O . GLN A 1 310 ? -8.870 -5.089 8.858 1.00 96.44 310 GLN A O 1
ATOM 2356 N N . ILE A 1 311 ? -8.428 -3.430 7.410 1.00 97.12 311 ILE A N 1
ATOM 2357 C CA . ILE A 1 311 ? -8.053 -2.462 8.447 1.00 97.12 311 ILE A CA 1
ATOM 2358 C C . ILE A 1 311 ? -9.270 -2.112 9.310 1.00 97.12 311 ILE A C 1
ATOM 2360 O O . ILE A 1 311 ? -9.116 -2.037 10.522 1.00 97.12 311 ILE A O 1
ATOM 2364 N N . GLU A 1 312 ? -10.457 -1.927 8.727 1.00 97.69 312 GLU A N 1
ATOM 2365 C CA . GLU A 1 312 ? -11.714 -1.645 9.434 1.00 97.69 312 GLU A CA 1
ATOM 2366 C C . GLU A 1 312 ? -12.017 -2.736 10.466 1.00 97.69 312 GLU A C 1
ATOM 2368 O O . GLU A 1 312 ? -12.237 -2.417 11.635 1.00 97.69 312 GLU A O 1
ATOM 2373 N N . VAL A 1 313 ? -11.944 -4.015 10.081 1.00 97.06 313 VAL A N 1
ATOM 2374 C CA . VAL A 1 313 ? -12.169 -5.147 10.998 1.00 97.06 313 VAL A CA 1
ATOM 2375 C C . VAL A 1 313 ? -11.141 -5.148 12.129 1.00 97.06 313 VAL A C 1
ATOM 2377 O O . VAL A 1 313 ? -11.509 -5.116 13.303 1.00 97.06 313 VAL A O 1
ATOM 2380 N N . LEU A 1 314 ? -9.849 -5.114 11.792 1.00 96.06 314 LEU A N 1
ATOM 2381 C CA . LEU A 1 314 ? -8.774 -5.186 12.787 1.00 96.06 314 LEU A CA 1
ATOM 2382 C C . LEU A 1 314 ? -8.763 -3.972 13.727 1.00 96.06 314 LEU A C 1
ATOM 2384 O O . LEU A 1 314 ? -8.485 -4.104 14.918 1.00 96.06 314 LEU A O 1
ATOM 2388 N N . ALA A 1 315 ? -9.065 -2.786 13.200 1.00 96.56 315 ALA A N 1
ATOM 2389 C CA . ALA A 1 315 ? -9.170 -1.556 13.971 1.00 96.56 315 ALA A CA 1
ATOM 2390 C C . ALA A 1 315 ? -10.401 -1.557 14.878 1.00 96.56 315 ALA A C 1
ATOM 2392 O O . ALA A 1 315 ? -10.320 -1.048 15.995 1.00 96.56 315 ALA A O 1
ATOM 2393 N N . SER A 1 316 ? -11.518 -2.124 14.413 1.00 97.06 316 SER A N 1
ATOM 2394 C CA . SER A 1 316 ? -12.746 -2.211 15.203 1.00 97.06 316 SER A CA 1
ATOM 2395 C C . SER A 1 316 ? -12.585 -3.136 16.398 1.00 97.06 316 SER A C 1
ATOM 2397 O O . SER A 1 316 ? -13.004 -2.790 17.500 1.00 97.06 316 SER A O 1
ATOM 2399 N N . GLU A 1 317 ? -11.915 -4.273 16.198 1.00 94.75 317 GLU A N 1
ATOM 2400 C CA . GLU A 1 317 ? -11.525 -5.172 17.286 1.00 94.75 317 GLU A CA 1
ATOM 2401 C C . GLU A 1 317 ? -10.586 -4.476 18.277 1.00 94.75 317 GLU A C 1
ATOM 2403 O O . GLU A 1 317 ? -10.798 -4.553 19.482 1.00 94.75 317 GLU A O 1
ATOM 2408 N N . LEU A 1 318 ? -9.563 -3.773 17.777 1.00 95.56 318 LEU A N 1
ATOM 2409 C CA . LEU A 1 318 ? -8.551 -3.125 18.614 1.00 95.56 318 LEU A CA 1
ATOM 2410 C C . LEU A 1 318 ? -9.109 -1.954 19.442 1.00 95.56 318 LEU A C 1
ATOM 2412 O O . LEU A 1 318 ? -8.677 -1.728 20.568 1.00 95.56 318 LEU A O 1
ATOM 2416 N N . LEU A 1 319 ? -10.017 -1.160 18.867 1.00 95.50 319 LEU A N 1
ATOM 2417 C CA . LEU A 1 319 ? -10.573 0.033 19.515 1.00 95.50 319 LEU A CA 1
ATOM 2418 C C . LEU A 1 319 ? -11.903 -0.223 20.232 1.00 95.50 319 LEU A C 1
ATOM 2420 O O . LEU A 1 319 ? -12.417 0.706 20.863 1.00 95.50 319 LEU A O 1
ATOM 2424 N N . GLU A 1 320 ? -12.451 -1.436 20.112 1.00 95.38 320 GLU A N 1
ATOM 2425 C CA . GLU A 1 320 ? -13.766 -1.843 20.627 1.00 95.38 320 GLU A CA 1
ATOM 2426 C C . GLU A 1 320 ? -14.905 -0.910 20.168 1.00 95.38 320 GLU A C 1
ATOM 2428 O O . GLU A 1 320 ? -15.859 -0.627 20.894 1.00 95.38 320 GLU A O 1
ATOM 2433 N N . VAL A 1 321 ? -14.786 -0.373 18.952 1.00 96.00 321 VAL A N 1
ATOM 2434 C CA . VAL A 1 321 ? -15.737 0.562 18.334 1.00 96.00 321 VAL A CA 1
ATOM 2435 C C . VAL A 1 321 ? -15.778 0.275 16.840 1.00 96.00 321 VAL A C 1
ATOM 2437 O O . VAL A 1 321 ? -14.733 0.048 16.251 1.00 96.00 321 VAL A O 1
ATOM 2440 N N . GLU A 1 322 ? -16.949 0.341 16.207 1.00 97.00 322 GLU A N 1
ATOM 2441 C CA . GLU A 1 322 ? -17.059 0.187 14.751 1.00 97.00 322 GLU A CA 1
ATOM 2442 C C . GLU A 1 322 ? -16.262 1.285 14.026 1.00 97.00 322 GLU A C 1
ATOM 2444 O O . GLU A 1 322 ? -16.618 2.463 14.081 1.00 97.00 322 GLU A O 1
ATOM 2449 N N . VAL A 1 323 ? -15.172 0.904 13.360 1.00 97.50 323 VAL A N 1
ATOM 2450 C CA . VAL A 1 323 ? -14.324 1.790 12.558 1.00 97.50 323 VAL A CA 1
ATOM 2451 C C . VAL A 1 323 ? -14.711 1.658 11.094 1.00 97.50 323 VAL A C 1
ATOM 2453 O O . VAL A 1 323 ? -14.714 0.561 10.547 1.00 97.50 323 VAL A O 1
ATOM 2456 N N . ARG A 1 324 ? -14.973 2.791 10.439 1.00 97.44 324 ARG A N 1
ATOM 2457 C CA . ARG A 1 324 ? -15.235 2.871 8.997 1.00 97.44 324 ARG A CA 1
ATOM 2458 C C . ARG A 1 324 ? -14.207 3.768 8.323 1.00 97.44 324 ARG A C 1
ATOM 2460 O O . ARG A 1 324 ? -13.928 4.874 8.797 1.00 97.44 324 ARG A O 1
ATOM 2467 N N . ILE A 1 325 ? -13.648 3.309 7.208 1.00 96.38 325 ILE A N 1
ATOM 2468 C CA . ILE A 1 325 ? -12.660 4.025 6.406 1.00 96.38 325 ILE A CA 1
ATOM 2469 C C . ILE A 1 325 ? -13.212 4.211 4.991 1.00 96.38 325 ILE A C 1
ATOM 2471 O O . ILE A 1 325 ? -13.238 3.307 4.158 1.00 96.38 325 ILE A O 1
ATOM 2475 N N . SER A 1 326 ? -13.634 5.437 4.696 1.00 93.75 326 SER A N 1
ATOM 2476 C CA . SER A 1 326 ? -14.210 5.792 3.401 1.00 93.75 326 SER A CA 1
ATOM 2477 C C . SER A 1 326 ? -13.139 6.299 2.431 1.00 93.75 326 SER A C 1
ATOM 2479 O O . SER A 1 326 ? -12.341 7.191 2.742 1.00 93.75 326 SER A O 1
ATOM 2481 N N . ALA A 1 327 ? -13.160 5.742 1.220 1.00 92.31 327 ALA A N 1
ATOM 2482 C CA . ALA A 1 327 ? -12.373 6.190 0.074 1.00 92.31 327 ALA A CA 1
ATOM 2483 C C . ALA A 1 327 ? -13.135 7.206 -0.804 1.00 92.31 327 ALA A C 1
ATOM 2485 O O . ALA A 1 327 ? -12.687 7.526 -1.902 1.00 92.31 327 ALA A O 1
ATOM 2486 N N . GLU A 1 328 ? -14.275 7.747 -0.364 1.00 85.69 328 GLU A N 1
ATOM 2487 C CA . GLU A 1 328 ? -15.120 8.636 -1.184 1.00 85.69 328 GLU A CA 1
ATOM 2488 C C . GLU A 1 328 ? -14.394 9.885 -1.684 1.00 85.69 328 GLU A C 1
ATOM 2490 O O . GLU A 1 328 ? -14.620 10.323 -2.808 1.00 85.69 328 GLU A O 1
ATOM 2495 N N . ARG A 1 329 ? -13.453 10.431 -0.906 1.00 82.62 329 ARG A N 1
ATOM 2496 C CA . ARG A 1 329 ? -12.637 11.576 -1.348 1.00 82.62 329 ARG A CA 1
ATOM 2497 C C . ARG A 1 329 ? -11.768 11.262 -2.564 1.00 82.62 329 ARG A C 1
ATOM 2499 O O . ARG A 1 329 ? -11.397 12.169 -3.304 1.00 82.62 329 ARG A O 1
ATOM 2506 N N . LEU A 1 330 ? -11.463 9.987 -2.785 1.00 81.56 330 LEU A N 1
ATOM 2507 C CA . LEU A 1 330 ? -10.745 9.509 -3.961 1.00 81.56 330 LEU A CA 1
ATOM 2508 C C . LEU A 1 330 ? -11.670 9.364 -5.176 1.00 81.56 330 LEU A C 1
ATOM 2510 O O . LEU A 1 330 ? -11.211 9.446 -6.315 1.00 81.56 330 LEU A O 1
ATOM 2514 N N . ALA A 1 331 ? -12.983 9.259 -4.961 1.00 66.69 331 ALA A N 1
ATOM 2515 C CA . ALA A 1 331 ? -13.985 9.195 -6.020 1.00 66.69 331 ALA A CA 1
ATOM 2516 C C . ALA A 1 331 ? -14.188 10.530 -6.767 1.00 66.69 331 ALA A C 1
ATOM 2518 O O . ALA A 1 331 ? -15.059 10.621 -7.628 1.00 66.69 331 ALA A O 1
ATOM 2519 N N . GLY A 1 332 ? -13.353 11.552 -6.530 1.00 63.47 332 GLY A N 1
ATOM 2520 C CA . GLY A 1 332 ? -13.302 12.769 -7.350 1.00 63.47 332 GLY A CA 1
ATOM 2521 C C . GLY A 1 332 ? -13.122 12.485 -8.853 1.00 63.47 332 GLY A C 1
ATOM 2522 O O . GLY A 1 332 ? -13.645 13.216 -9.692 1.00 63.47 332 GLY A O 1
ATOM 2523 N N . ALA A 1 333 ? -12.455 11.378 -9.205 1.00 57.09 333 ALA A N 1
ATOM 2524 C CA . ALA A 1 333 ? -12.335 10.901 -10.586 1.00 57.09 333 ALA A CA 1
ATOM 2525 C C . ALA A 1 333 ? -13.664 10.393 -11.189 1.00 57.09 333 ALA A C 1
ATOM 2527 O O . ALA A 1 333 ? -13.815 10.377 -12.412 1.00 57.09 333 ALA A O 1
ATOM 2528 N N . ASP A 1 334 ? -14.622 10.008 -10.344 1.00 66.12 334 ASP A N 1
ATOM 2529 C CA . ASP A 1 334 ? -15.892 9.371 -10.704 1.00 66.12 334 ASP A CA 1
ATOM 2530 C C . ASP A 1 334 ? -17.093 10.334 -10.651 1.00 66.12 334 ASP A C 1
ATOM 2532 O O . ASP A 1 334 ? -18.218 9.961 -10.973 1.00 66.12 334 ASP A O 1
ATOM 2536 N N . VAL A 1 335 ? -16.869 11.611 -10.315 1.00 73.94 335 VAL A N 1
ATOM 2537 C CA . VAL A 1 335 ? -17.926 12.641 -10.241 1.00 73.94 335 VAL A CA 1
ATOM 2538 C C . VAL A 1 335 ? -18.733 12.716 -11.539 1.00 73.94 335 VAL A C 1
ATOM 2540 O O . VAL A 1 335 ? -19.951 12.859 -11.504 1.00 73.94 335 VAL A O 1
ATOM 2543 N N . ALA A 1 336 ? -18.082 12.564 -12.696 1.00 72.12 336 ALA A N 1
ATOM 2544 C CA . ALA A 1 336 ? -18.763 12.583 -13.987 1.00 72.12 336 ALA A CA 1
ATOM 2545 C C . ALA A 1 336 ? -19.663 11.353 -14.205 1.00 72.12 336 ALA A C 1
ATOM 2547 O O . ALA A 1 336 ? -20.766 11.500 -14.732 1.00 72.12 336 ALA A O 1
ATOM 2548 N N . SER A 1 337 ? -19.229 10.151 -13.812 1.00 72.19 337 SER A N 1
ATOM 2549 C CA . SER A 1 337 ? -20.045 8.936 -13.946 1.00 72.19 337 SER A CA 1
ATOM 2550 C C . SER A 1 337 ? -21.183 8.938 -12.934 1.00 72.19 337 SER A C 1
ATOM 2552 O O . SER A 1 337 ? -22.311 8.639 -13.310 1.00 72.19 337 SER A O 1
ATOM 2554 N N . ARG A 1 338 ? -20.919 9.364 -11.693 1.00 76.75 338 ARG A N 1
ATOM 2555 C CA . ARG A 1 338 ? -21.941 9.580 -10.661 1.00 76.75 338 ARG A CA 1
ATOM 2556 C C . ARG A 1 338 ? -22.979 10.597 -11.111 1.00 76.75 338 ARG A C 1
ATOM 2558 O O . ARG A 1 338 ? -24.166 10.317 -11.042 1.00 76.75 338 ARG A O 1
ATOM 2565 N N . ALA A 1 339 ? -22.565 11.723 -11.689 1.00 79.88 339 ALA A N 1
ATOM 2566 C CA . ALA A 1 339 ? -23.493 12.702 -12.250 1.00 79.88 339 ALA A CA 1
ATOM 2567 C C . ALA A 1 339 ? -24.329 12.130 -13.411 1.00 79.88 339 ALA A C 1
ATOM 2569 O O . ALA A 1 339 ? -25.514 12.440 -13.521 1.00 79.88 339 ALA A O 1
ATOM 2570 N N . ARG A 1 340 ? -23.747 11.276 -14.267 1.00 82.81 340 ARG A N 1
ATOM 2571 C CA . ARG A 1 340 ? -24.489 10.574 -15.332 1.00 82.81 340 ARG A CA 1
ATOM 2572 C C . ARG A 1 340 ? -25.469 9.546 -14.768 1.00 82.81 340 ARG A C 1
ATOM 2574 O O . ARG A 1 340 ? -26.602 9.512 -15.229 1.00 82.81 340 ARG A O 1
ATOM 2581 N N . ALA A 1 341 ? -25.060 8.757 -13.776 1.00 82.88 341 ALA A N 1
ATOM 2582 C CA . ALA A 1 341 ? -25.909 7.779 -13.101 1.00 82.88 341 ALA A CA 1
ATOM 2583 C C . ALA A 1 341 ? -27.060 8.472 -12.361 1.00 82.88 341 ALA A C 1
ATOM 2585 O O . ALA A 1 341 ? -28.215 8.122 -12.564 1.00 82.88 341 ALA A O 1
ATOM 2586 N N . TYR A 1 342 ? -26.768 9.535 -11.612 1.00 85.75 342 TYR A N 1
ATOM 2587 C CA . TYR A 1 342 ? -27.773 10.388 -10.984 1.00 85.75 342 TYR A CA 1
ATOM 2588 C C . TYR A 1 342 ? -28.735 10.974 -12.018 1.00 85.75 342 TYR A C 1
ATOM 2590 O O . TYR A 1 342 ? -29.944 10.887 -11.846 1.00 85.75 342 TYR A O 1
ATOM 2598 N N . ARG A 1 343 ? -28.229 11.506 -13.138 1.00 86.12 343 ARG A N 1
ATOM 2599 C CA . ARG A 1 343 ? -29.083 12.012 -14.222 1.00 86.12 343 ARG A CA 1
ATOM 2600 C C . ARG A 1 343 ? -29.928 10.913 -14.867 1.00 86.12 343 ARG A C 1
ATOM 2602 O O . ARG A 1 343 ? -31.029 11.215 -15.304 1.00 86.12 343 ARG A O 1
ATOM 2609 N N . ALA A 1 344 ? -29.441 9.679 -14.949 1.00 87.19 344 ALA A N 1
ATOM 2610 C CA . ALA A 1 344 ? -30.215 8.555 -15.466 1.00 87.19 344 ALA A CA 1
ATOM 2611 C C . ALA A 1 344 ? -31.319 8.123 -14.484 1.00 87.19 344 ALA A C 1
ATOM 2613 O O . ALA A 1 344 ? -32.436 7.867 -14.915 1.00 87.19 344 ALA A O 1
ATOM 2614 N N . LEU A 1 345 ? -31.031 8.104 -13.176 1.00 86.44 345 LEU A N 1
ATOM 2615 C CA . LEU A 1 345 ? -31.959 7.676 -12.120 1.00 86.44 345 LEU A CA 1
ATOM 2616 C C . LEU A 1 345 ? -33.005 8.748 -11.762 1.00 86.44 345 LEU A C 1
ATOM 2618 O O . LEU A 1 345 ? -34.189 8.447 -11.665 1.00 86.44 345 LEU A O 1
ATOM 2622 N N . ALA A 1 346 ? -32.579 9.999 -11.591 1.00 85.56 346 ALA A N 1
ATOM 2623 C CA . ALA A 1 346 ? -33.442 11.136 -11.253 1.00 85.56 346 ALA A CA 1
ATOM 2624 C C . ALA A 1 346 ? -33.984 11.873 -12.492 1.00 85.56 346 ALA A C 1
ATOM 2626 O O . ALA A 1 346 ? -34.784 12.802 -12.375 1.00 85.56 346 ALA A O 1
ATOM 2627 N N . GLY A 1 347 ? -33.498 11.525 -13.687 1.00 81.69 347 GLY A N 1
ATOM 2628 C CA . GLY A 1 347 ? -33.947 12.121 -14.942 1.00 81.69 347 GLY A CA 1
ATOM 2629 C C . GLY A 1 347 ? -35.293 11.584 -15.410 1.00 81.69 347 GLY A C 1
ATOM 2630 O O . GLY A 1 347 ? -35.919 10.746 -14.764 1.00 81.69 347 GLY A O 1
ATOM 2631 N N . LYS A 1 348 ? -35.714 12.052 -16.591 1.00 72.56 348 LYS A N 1
ATOM 2632 C CA . LYS A 1 348 ? -37.007 11.701 -17.204 1.00 72.56 348 LYS A CA 1
ATOM 2633 C C . LYS A 1 348 ? -37.250 10.194 -17.334 1.00 72.56 348 LYS A C 1
ATOM 2635 O O . LYS A 1 348 ? -38.407 9.791 -17.339 1.00 72.56 348 LYS A O 1
ATOM 2640 N N . ASP A 1 349 ? -36.187 9.400 -17.422 1.00 75.31 349 ASP A N 1
ATOM 2641 C CA . ASP A 1 349 ? -36.269 7.967 -17.706 1.00 75.31 349 ASP A CA 1
ATOM 2642 C C . ASP A 1 349 ? -36.223 7.088 -16.439 1.00 75.31 349 ASP A C 1
ATOM 2644 O O . ASP A 1 349 ? -36.671 5.945 -16.480 1.00 75.31 349 ASP A O 1
ATOM 2648 N N . GLY A 1 350 ? -35.701 7.592 -15.313 1.00 75.06 350 GLY A N 1
ATOM 2649 C CA . GLY A 1 350 ? -35.418 6.777 -14.122 1.00 75.06 350 GLY A CA 1
ATOM 2650 C C . GLY A 1 350 ? -36.490 6.796 -13.030 1.00 75.06 350 GLY A C 1
ATOM 2651 O O . GLY A 1 350 ? -36.516 5.888 -12.204 1.00 75.06 350 GLY A O 1
ATOM 2652 N N . ASN A 1 351 ? -37.387 7.789 -13.041 1.00 84.81 351 ASN A N 1
ATOM 2653 C CA . ASN A 1 351 ? -38.555 7.950 -12.155 1.00 84.81 351 ASN A CA 1
ATOM 2654 C C . ASN A 1 351 ? -38.311 7.739 -10.639 1.00 84.81 351 ASN A C 1
ATOM 2656 O O . ASN A 1 351 ? -39.265 7.581 -9.874 1.00 84.81 351 ASN A O 1
ATOM 2660 N N . LEU A 1 352 ? -37.053 7.741 -10.188 1.00 89.06 352 LEU A N 1
ATOM 2661 C CA . LEU A 1 352 ? -36.683 7.598 -8.786 1.00 89.06 352 LEU A CA 1
ATOM 2662 C C . LEU A 1 352 ? -36.760 8.966 -8.096 1.00 89.06 352 LEU A C 1
ATOM 2664 O O . LEU A 1 352 ? -36.315 9.966 -8.670 1.00 89.06 352 LEU A O 1
ATOM 2668 N N . PRO A 1 353 ? -37.283 9.035 -6.856 1.00 90.19 353 PRO A N 1
ATOM 2669 C CA . PRO A 1 353 ? -37.222 10.248 -6.056 1.00 90.19 353 PRO A CA 1
ATOM 2670 C C . PRO A 1 353 ? -35.784 10.756 -5.943 1.00 90.19 353 PRO A C 1
ATOM 2672 O O . PRO A 1 353 ? -34.854 9.966 -5.774 1.00 90.19 353 PRO A O 1
ATOM 2675 N N . VAL A 1 354 ? -35.617 12.078 -6.009 1.00 87.44 354 VAL A N 1
ATOM 2676 C CA . VAL A 1 354 ? -34.306 12.745 -6.006 1.00 87.44 354 VAL A CA 1
ATOM 2677 C C . VAL A 1 354 ? -33.432 12.279 -4.841 1.00 87.44 354 VAL A C 1
ATOM 2679 O O . VAL A 1 354 ? -32.265 11.963 -5.055 1.00 87.44 354 VAL A O 1
ATOM 2682 N N . ASP A 1 355 ? -34.004 12.166 -3.643 1.00 86.94 355 ASP A N 1
ATOM 2683 C CA . ASP A 1 355 ? -33.269 11.759 -2.442 1.00 86.94 355 ASP A CA 1
ATOM 2684 C C . ASP A 1 355 ? -32.796 10.300 -2.516 1.00 86.94 355 ASP A C 1
ATOM 2686 O O . ASP A 1 355 ? -31.649 10.008 -2.189 1.00 86.94 355 ASP A O 1
ATOM 2690 N N . ALA A 1 356 ? -33.624 9.400 -3.052 1.00 84.25 356 ALA A N 1
ATOM 2691 C CA . ALA A 1 356 ? -33.261 7.997 -3.243 1.00 84.25 356 ALA A CA 1
ATOM 2692 C C . ALA A 1 356 ? -32.201 7.828 -4.345 1.00 84.25 356 ALA A C 1
ATOM 2694 O O . ALA A 1 356 ? -31.245 7.072 -4.190 1.00 84.25 356 ALA A O 1
ATOM 2695 N N . ALA A 1 357 ? -32.320 8.566 -5.453 1.00 83.62 357 ALA A N 1
ATOM 2696 C CA . ALA A 1 357 ? -31.305 8.575 -6.506 1.00 83.62 357 ALA A CA 1
ATOM 2697 C C . ALA A 1 357 ? -29.968 9.143 -6.004 1.00 83.62 357 ALA A C 1
ATOM 2699 O O . ALA A 1 357 ? -28.902 8.674 -6.399 1.00 83.62 357 ALA A O 1
ATOM 2700 N N . ARG A 1 358 ? -30.019 10.149 -5.130 1.00 82.75 358 ARG A N 1
ATOM 2701 C CA . ARG A 1 358 ? -28.848 10.767 -4.514 1.00 82.75 358 ARG A CA 1
ATOM 2702 C C . ARG A 1 358 ? -28.145 9.803 -3.551 1.00 82.75 358 ARG A C 1
ATOM 2704 O O . ARG A 1 358 ? -26.928 9.654 -3.639 1.00 82.75 358 ARG A O 1
ATOM 2711 N N . GLU A 1 359 ? -28.907 9.100 -2.717 1.00 83.12 359 GLU A N 1
ATOM 2712 C CA . GLU A 1 359 ? -28.394 8.072 -1.805 1.00 83.12 359 GLU A CA 1
ATOM 2713 C C . GLU A 1 359 ? -27.727 6.914 -2.565 1.00 83.12 359 GLU A C 1
ATOM 2715 O O . GLU A 1 359 ? -26.587 6.564 -2.271 1.00 83.12 359 GLU A O 1
ATOM 2720 N N . ILE A 1 360 ? -28.373 6.388 -3.616 1.00 79.44 360 ILE A N 1
ATOM 2721 C CA . ILE A 1 360 ? -27.835 5.294 -4.451 1.00 79.44 360 ILE A CA 1
ATOM 2722 C C . ILE A 1 360 ? -26.494 5.667 -5.099 1.00 79.44 360 ILE A C 1
ATOM 2724 O O . ILE A 1 360 ? -25.615 4.821 -5.265 1.00 79.44 360 ILE A O 1
ATOM 2728 N N . VAL A 1 361 ? -26.328 6.930 -5.490 1.00 78.62 361 VAL A N 1
ATOM 2729 C CA . VAL A 1 361 ? -25.116 7.423 -6.162 1.00 78.62 361 VAL A CA 1
ATOM 2730 C C . VAL A 1 361 ? -24.039 7.870 -5.155 1.00 78.62 361 VAL A C 1
ATOM 2732 O O . VAL A 1 361 ? -22.892 8.121 -5.541 1.00 78.62 361 VAL A O 1
ATOM 2735 N N . GLY A 1 362 ? -24.376 7.933 -3.862 1.00 70.62 362 GLY A N 1
ATOM 2736 C CA . GLY A 1 362 ? -23.483 8.384 -2.795 1.00 70.62 362 GLY A CA 1
ATOM 2737 C C . GLY A 1 362 ? -23.125 9.867 -2.925 1.00 70.62 362 GLY A C 1
ATOM 2738 O O . GLY A 1 362 ? -21.938 10.201 -3.005 1.00 70.62 362 GLY A O 1
ATOM 2739 N N . LEU A 1 363 ? -24.148 10.730 -3.034 1.00 67.94 363 LEU A N 1
ATOM 2740 C CA . LEU A 1 363 ? -24.058 12.199 -3.145 1.00 67.94 363 LEU A CA 1
ATOM 2741 C C . LEU A 1 363 ? -24.689 12.937 -1.954 1.00 67.94 363 LEU A C 1
ATOM 2743 O O . LEU A 1 363 ? -25.639 12.421 -1.335 1.00 67.94 363 LEU A O 1
#